Protein AF-A1ZQR6-F1 (afdb_monomer)

Foldseek 3Di:
DDDPVNVVVVLVPDDPVVNVVVVVVVLVPDDPVVNVLCPCCVVPVPDDNPPPPPPQPALVSLLVLLVLLLVCLVVLVLPDDDDSADPVCSLVSLVSLLSSLVRLLDCPDPRDDLVSSLVSLLSSLLSQLVVCVDVSHPDNRSCVSNPHDSLRSLLSSLVSLCVNPRLLSSLQVLLVSLLSSLPDDPVVLVSNLVSSVVSQPDLVSLVSNLVNLVVVLVVLVQDDDDPDDPDDPPPCVPSNVSSLSSQQSSLLSNLVSCVVVVNNVVSVVSLVVGHDDPAPLVSLLVVLVSCLVSQNLVVLLVSVVVCVVVVRDHDPLSVVQNVCCVPVVGGDPDRD

Mean predicted aligned error: 10.98 Å

Sequence (336 aa):
MMKVGELREKLANYKKEELIKIAAEFYKQLPKAKKEALQNLIENPAAKPTSVRKAGLTLAELKDETEVFILNAKEGNYIKPNQMVPKKDRSKWRFLVKQLYKALSKHNRPDKDLGLQVQLLSGLYGVLCQAESLSYFTTQSPFNSVGINKDQFFESILFLIELNEGKAAVVDKGIDLMYAHSFGGYSEYKSLQAAFEEFLTIPDLKYQAIEKATQLLKINGFAPPKKNAKKSYYSYKREGKIKENKNNNLTTLGFAMHLSLFEYDEAIAFFHQHYYADQEDVKLYVLVKLLFDAGLKDQIKQQVKQAVKRGVQPRPRVMDLLKIILNDDELPIYFS

Nearest PDB structures (foldseek):
  8xt2-assembly1_So  TM=2.619E-01  e=3.141E-02  Homo sapiens
  2pl2-assembly1_B  TM=3.383E-01  e=1.717E+00  Thermus thermophilus HB27
  8sah-assembly1_B  TM=3.269E-01  e=3.059E+00  Homo sapiens

Structure (mmCIF, N/CA/C/O backbone):
data_AF-A1ZQR6-F1
#
_entry.id   AF-A1ZQR6-F1
#
loop_
_atom_site.group_PDB
_atom_site.id
_atom_site.type_symbol
_atom_site.label_atom_id
_atom_site.label_alt_id
_atom_site.label_comp_id
_atom_site.label_asym_id
_atom_site.label_entity_id
_atom_site.label_seq_id
_atom_site.pdbx_PDB_ins_code
_atom_site.Cartn_x
_atom_site.Cartn_y
_atom_site.Cartn_z
_atom_site.occupancy
_atom_site.B_iso_or_equiv
_atom_site.auth_seq_id
_atom_site.auth_comp_id
_atom_site.auth_asym_id
_atom_site.auth_atom_id
_atom_site.pdbx_PDB_model_num
ATOM 1 N N . MET A 1 1 ? -2.348 -9.085 -44.743 1.00 51.41 1 MET A N 1
ATOM 2 C CA . MET A 1 1 ? -1.047 -9.771 -44.575 1.00 51.41 1 MET A CA 1
ATOM 3 C C . MET A 1 1 ? -1.343 -11.260 -44.534 1.00 51.41 1 MET A C 1
ATOM 5 O O . MET A 1 1 ? -2.219 -11.638 -43.767 1.00 51.41 1 MET A O 1
ATOM 9 N N . MET A 1 2 ? -0.712 -12.056 -45.398 1.00 76.62 2 MET A N 1
ATOM 10 C CA . MET A 1 2 ? -0.943 -13.505 -45.483 1.00 76.62 2 MET A CA 1
ATOM 11 C C . MET A 1 2 ? -0.591 -14.177 -44.150 1.00 76.62 2 MET A C 1
ATOM 13 O O . MET A 1 2 ? 0.447 -13.858 -43.563 1.00 76.62 2 MET A O 1
ATOM 17 N N . LYS A 1 3 ? -1.445 -15.076 -43.652 1.00 70.62 3 LYS A N 1
ATOM 18 C CA . LYS A 1 3 ? -1.158 -15.837 -42.424 1.00 70.62 3 LYS A CA 1
ATOM 19 C C . LYS A 1 3 ? -0.130 -16.936 -42.708 1.00 70.62 3 LYS A C 1
ATOM 21 O O . LYS A 1 3 ? -0.000 -17.412 -43.829 1.00 70.62 3 LYS A O 1
ATOM 26 N N . VAL A 1 4 ? 0.576 -17.394 -41.672 1.00 66.88 4 VAL A N 1
ATOM 27 C CA . VAL A 1 4 ? 1.585 -18.466 -41.810 1.00 66.88 4 VAL A CA 1
ATOM 28 C C . VAL A 1 4 ? 0.974 -19.767 -42.350 1.00 66.88 4 VAL A C 1
ATOM 30 O O . VAL A 1 4 ? 1.642 -20.473 -43.099 1.00 66.88 4 VAL A O 1
ATOM 33 N N . GLY A 1 5 ? -0.288 -20.066 -42.018 1.00 68.81 5 GLY A N 1
ATOM 34 C CA . GLY A 1 5 ? -1.014 -21.217 -42.575 1.00 68.81 5 GLY A CA 1
ATOM 35 C C . GLY A 1 5 ? -1.190 -21.121 -44.093 1.00 68.81 5 GLY A C 1
ATOM 36 O O . GLY A 1 5 ? -0.754 -22.010 -44.814 1.00 68.81 5 GLY A O 1
ATOM 37 N N . GLU A 1 6 ? -1.695 -19.985 -44.576 1.00 79.88 6 GLU A N 1
ATOM 38 C CA . GLU A 1 6 ? -1.893 -19.706 -46.009 1.00 79.88 6 GLU A CA 1
ATOM 39 C C . GLU A 1 6 ? -0.569 -19.711 -46.792 1.00 79.88 6 GLU A C 1
ATOM 41 O O . GLU A 1 6 ? -0.505 -20.147 -47.941 1.00 79.88 6 GLU A O 1
ATOM 46 N N . LEU A 1 7 ? 0.518 -19.243 -46.167 1.00 80.75 7 LEU A N 1
ATOM 47 C CA . LEU A 1 7 ? 1.851 -19.304 -46.760 1.00 80.75 7 LEU A CA 1
ATOM 48 C C . LEU A 1 7 ? 2.333 -20.753 -46.899 1.00 80.75 7 LEU A C 1
ATOM 50 O O . LEU A 1 7 ? 2.882 -21.108 -47.937 1.00 80.75 7 LEU A O 1
ATOM 54 N N . ARG A 1 8 ? 2.118 -21.597 -45.882 1.00 81.12 8 ARG A N 1
ATOM 55 C CA . ARG A 1 8 ? 2.506 -23.017 -45.925 1.00 81.12 8 ARG A CA 1
ATOM 56 C C . ARG A 1 8 ? 1.763 -23.779 -47.013 1.00 81.12 8 ARG A C 1
ATOM 58 O O . ARG A 1 8 ? 2.398 -24.539 -47.732 1.00 81.12 8 ARG A O 1
ATOM 65 N N . GLU A 1 9 ? 0.465 -23.534 -47.167 1.00 88.19 9 GLU A N 1
ATOM 66 C CA . GLU A 1 9 ? -0.346 -24.142 -48.230 1.00 88.19 9 GLU A CA 1
ATOM 67 C C . GLU A 1 9 ? 0.173 -23.775 -49.622 1.00 88.19 9 GLU A C 1
ATOM 69 O O . GLU A 1 9 ? 0.297 -24.636 -50.488 1.00 88.19 9 GLU A O 1
ATOM 74 N N . LYS A 1 10 ? 0.559 -22.511 -49.833 1.00 85.56 10 LYS A N 1
ATOM 75 C CA . LYS A 1 10 ? 1.162 -22.083 -51.103 1.00 85.56 10 LYS A CA 1
ATOM 76 C C . LYS A 1 10 ? 2.542 -22.690 -51.331 1.00 85.56 10 LYS A C 1
ATOM 78 O O . LYS A 1 10 ? 2.837 -23.099 -52.448 1.00 85.56 10 LYS A O 1
ATOM 83 N N . LEU A 1 11 ? 3.378 -22.751 -50.292 1.00 85.81 11 LEU A N 1
ATOM 84 C CA . LEU A 1 11 ? 4.720 -23.329 -50.385 1.00 85.81 11 LEU A CA 1
ATOM 85 C C . LEU A 1 11 ? 4.695 -24.845 -50.629 1.00 85.81 11 LEU A C 1
ATOM 87 O O . LEU A 1 11 ? 5.578 -25.352 -51.310 1.00 85.81 11 LEU A O 1
ATOM 91 N N . ALA A 1 12 ? 3.672 -25.555 -50.150 1.00 86.69 12 ALA A N 1
ATOM 92 C CA . ALA A 1 12 ? 3.520 -26.994 -50.369 1.00 86.69 12 ALA A CA 1
ATOM 93 C C . ALA A 1 12 ? 3.346 -27.381 -51.851 1.00 86.69 12 ALA A C 1
ATOM 95 O O . ALA A 1 12 ? 3.647 -28.512 -52.220 1.00 86.69 12 ALA A O 1
ATOM 96 N N . ASN A 1 13 ? 2.897 -26.445 -52.693 1.00 89.19 13 ASN A N 1
ATOM 97 C CA . ASN A 1 13 ? 2.638 -26.680 -54.115 1.00 89.19 13 ASN A CA 1
ATOM 98 C C . ASN A 1 13 ? 3.831 -26.349 -55.031 1.00 89.19 13 ASN A C 1
ATOM 100 O O . ASN A 1 13 ? 3.741 -26.571 -56.238 1.00 89.19 13 ASN A O 1
ATOM 104 N N . TYR A 1 14 ? 4.927 -25.803 -54.494 1.00 91.06 14 TYR A N 1
ATOM 105 C CA . TYR A 1 14 ? 6.114 -25.454 -55.281 1.00 91.06 14 TYR A CA 1
ATOM 106 C C . TYR A 1 14 ? 7.141 -26.584 -55.314 1.00 91.06 14 TYR A C 1
ATOM 108 O O . TYR A 1 14 ? 7.284 -27.363 -54.369 1.00 91.06 14 TYR A O 1
ATOM 116 N N . LYS A 1 15 ? 7.919 -26.630 -56.398 1.00 90.31 15 LYS A N 1
ATOM 117 C CA . LYS A 1 15 ? 9.064 -27.537 -56.515 1.00 90.31 15 LYS A CA 1
ATOM 118 C C . LYS A 1 15 ? 10.216 -27.071 -55.628 1.00 90.31 15 LYS A C 1
ATOM 120 O O . LYS A 1 15 ? 10.338 -25.894 -55.284 1.00 90.31 15 LYS A O 1
ATOM 125 N N . LYS A 1 16 ? 11.113 -27.997 -55.289 1.00 86.06 16 LYS A N 1
ATOM 126 C CA . LYS A 1 16 ? 12.271 -27.740 -54.419 1.00 86.06 16 LYS A CA 1
ATOM 127 C C . LYS A 1 16 ? 13.125 -26.568 -54.915 1.00 86.06 16 LYS A C 1
ATOM 129 O O . LYS A 1 16 ? 13.556 -25.742 -54.117 1.00 86.06 16 LYS A O 1
ATOM 134 N N . GLU A 1 17 ? 13.339 -26.465 -56.221 1.00 87.62 17 GLU A N 1
ATOM 135 C CA . GLU A 1 17 ? 14.153 -25.421 -56.850 1.00 87.62 17 GLU A CA 1
ATOM 136 C C . GLU A 1 17 ? 13.506 -24.035 -56.709 1.00 87.62 17 GLU A C 1
ATOM 138 O O . GLU A 1 17 ? 14.181 -23.035 -56.458 1.00 87.62 17 GLU A O 1
ATOM 143 N N . GLU A 1 18 ? 12.179 -23.979 -56.805 1.00 86.62 18 GLU A N 1
ATOM 144 C CA . GLU A 1 18 ? 11.393 -22.759 -56.618 1.00 86.62 18 GLU A CA 1
ATOM 145 C C . GLU A 1 18 ? 11.396 -22.333 -55.147 1.00 86.62 18 GLU A C 1
ATOM 147 O O . GLU A 1 18 ? 11.568 -21.152 -54.845 1.00 86.62 18 GLU A O 1
ATOM 152 N N . LEU A 1 19 ? 11.309 -23.294 -54.222 1.00 86.94 19 LEU A N 1
ATOM 153 C CA . LEU A 1 19 ? 11.423 -23.051 -52.784 1.00 86.94 19 LEU A CA 1
ATOM 154 C C . LEU A 1 19 ? 12.801 -22.507 -52.393 1.00 86.94 19 LEU A C 1
ATOM 156 O O . LEU A 1 19 ? 12.875 -21.565 -51.604 1.00 86.94 19 LEU A O 1
ATOM 160 N N . ILE A 1 20 ? 13.883 -23.037 -52.974 1.00 86.62 20 ILE A N 1
ATOM 161 C CA . ILE A 1 20 ? 15.247 -22.522 -52.768 1.00 86.62 20 ILE A CA 1
ATOM 162 C C . ILE A 1 20 ? 15.346 -21.074 -53.258 1.00 86.62 20 ILE A C 1
ATOM 164 O O . ILE A 1 20 ? 15.875 -20.214 -52.551 1.00 86.62 20 ILE A O 1
ATOM 168 N N . LYS A 1 21 ? 14.793 -20.776 -54.440 1.00 89.75 21 LYS A N 1
ATOM 169 C CA . LYS A 1 21 ? 14.786 -19.420 -55.002 1.00 89.75 21 LYS A CA 1
ATOM 170 C C . LYS A 1 21 ? 14.001 -18.442 -54.123 1.00 89.75 21 LYS A C 1
ATOM 172 O O . LYS A 1 21 ? 14.489 -17.352 -53.832 1.00 89.75 21 LYS A O 1
ATOM 177 N N . ILE A 1 22 ? 12.819 -18.843 -53.659 1.00 86.12 22 ILE A N 1
ATOM 178 C CA . ILE A 1 22 ? 11.981 -18.048 -52.752 1.00 86.12 22 ILE A CA 1
ATOM 179 C C . ILE A 1 22 ? 12.712 -17.796 -51.425 1.00 86.12 22 ILE A C 1
ATOM 181 O O . ILE A 1 22 ? 12.765 -16.659 -50.959 1.00 86.12 22 ILE A O 1
ATOM 185 N N . ALA A 1 23 ? 13.321 -18.828 -50.834 1.00 85.25 23 ALA A N 1
ATOM 186 C CA . ALA A 1 23 ? 14.076 -18.706 -49.589 1.00 85.25 23 ALA A CA 1
ATOM 187 C C . ALA A 1 23 ? 15.278 -17.758 -49.731 1.00 85.25 23 ALA A C 1
ATOM 189 O O . ALA A 1 23 ? 15.510 -16.925 -48.853 1.00 85.25 23 ALA A O 1
ATOM 190 N N . ALA A 1 24 ? 16.003 -17.828 -50.851 1.00 87.25 24 ALA A N 1
ATOM 191 C CA . ALA A 1 24 ? 17.128 -16.943 -51.136 1.00 87.25 24 ALA A CA 1
ATOM 192 C C . ALA A 1 24 ? 16.695 -15.472 -51.275 1.00 87.25 24 ALA A C 1
ATOM 194 O O . ALA A 1 24 ? 17.349 -14.587 -50.721 1.00 87.25 24 ALA A O 1
ATOM 195 N N . GLU A 1 25 ? 15.581 -15.197 -51.959 1.00 88.25 25 GLU A N 1
ATOM 196 C CA . GLU A 1 25 ? 15.042 -13.835 -52.076 1.00 88.25 25 GLU A CA 1
ATOM 197 C C . GLU A 1 25 ? 14.532 -13.292 -50.735 1.00 88.25 25 GLU A C 1
ATOM 199 O O . GLU A 1 25 ? 14.820 -12.144 -50.387 1.00 88.25 25 GLU A O 1
ATOM 204 N N . PHE A 1 26 ? 13.872 -14.123 -49.919 1.00 81.25 26 PHE A N 1
ATOM 205 C CA . PHE A 1 26 ? 13.518 -13.738 -48.551 1.00 81.25 26 PHE A CA 1
ATOM 206 C C . PHE A 1 26 ? 14.756 -13.424 -47.713 1.00 81.25 26 PHE A C 1
ATOM 208 O O . PHE A 1 26 ? 14.780 -12.406 -47.022 1.00 81.25 26 PHE A O 1
ATOM 215 N N . TYR A 1 27 ? 15.798 -14.254 -47.797 1.00 83.38 27 TYR A N 1
ATOM 216 C CA . TYR A 1 27 ? 17.037 -14.038 -47.059 1.00 83.38 27 TYR A CA 1
ATOM 217 C C . TYR A 1 27 ? 17.712 -12.722 -47.459 1.00 83.38 27 TYR A C 1
ATOM 219 O O . TYR A 1 27 ? 18.122 -11.964 -46.582 1.00 83.38 27 TYR A O 1
ATOM 227 N N . LYS A 1 28 ? 17.769 -12.383 -48.757 1.00 86.12 28 LYS A N 1
ATOM 228 C CA . LYS A 1 28 ? 18.343 -11.113 -49.244 1.00 86.12 28 LYS A CA 1
ATOM 229 C C . LYS A 1 28 ? 17.683 -9.888 -48.611 1.00 86.12 28 LYS A C 1
ATOM 231 O O . LYS A 1 28 ? 18.406 -8.975 -48.208 1.00 86.12 28 LYS A O 1
ATOM 236 N N . GLN A 1 29 ? 16.358 -9.910 -48.461 1.00 82.19 29 GLN A N 1
ATOM 237 C CA . GLN A 1 29 ? 15.556 -8.805 -47.922 1.00 82.19 29 GLN A CA 1
ATOM 238 C C . GLN A 1 29 ? 15.682 -8.612 -46.398 1.00 82.19 29 GLN A C 1
ATOM 240 O O . GLN A 1 29 ? 15.198 -7.615 -45.861 1.00 82.19 29 GLN A O 1
ATOM 245 N N . LEU A 1 30 ? 16.332 -9.531 -45.673 1.00 76.06 30 LEU A N 1
ATOM 246 C CA . LEU A 1 30 ? 16.505 -9.408 -44.225 1.00 76.06 30 LEU A CA 1
ATOM 247 C C . LEU A 1 30 ? 17.644 -8.436 -43.840 1.00 76.06 30 LEU A C 1
ATOM 249 O O . LEU A 1 30 ? 18.717 -8.455 -44.455 1.00 76.06 30 LEU A O 1
ATOM 253 N N . PRO A 1 31 ? 17.473 -7.638 -42.765 1.00 73.88 31 PRO A N 1
ATOM 254 C CA . PRO A 1 31 ? 18.562 -6.882 -42.142 1.00 73.88 31 PRO A CA 1
ATOM 255 C C . PRO A 1 31 ? 19.686 -7.796 -41.632 1.00 73.88 31 PRO A C 1
ATOM 257 O O . PRO A 1 31 ? 19.418 -8.924 -41.213 1.00 73.88 31 PRO A O 1
ATOM 260 N N . LYS A 1 32 ? 20.928 -7.289 -41.585 1.00 71.12 32 LYS A N 1
ATOM 261 C CA . LYS A 1 32 ? 22.133 -8.051 -41.187 1.00 71.12 32 LYS A CA 1
ATOM 262 C C . LYS A 1 32 ? 21.961 -8.827 -39.870 1.00 71.12 32 LYS A C 1
ATOM 264 O O . LYS A 1 32 ? 22.162 -10.034 -39.853 1.00 71.12 32 LYS A O 1
ATOM 269 N N . ALA A 1 33 ? 21.446 -8.178 -38.824 1.00 62.78 33 ALA A N 1
ATOM 270 C CA . ALA A 1 33 ? 21.211 -8.808 -37.518 1.00 62.78 33 ALA A CA 1
ATOM 271 C C . ALA A 1 33 ? 20.245 -10.015 -37.558 1.00 62.78 33 ALA A C 1
ATOM 273 O O . ALA A 1 33 ? 20.341 -10.925 -36.742 1.00 62.78 33 ALA A O 1
ATOM 274 N N . LYS A 1 34 ? 19.295 -10.048 -38.507 1.00 68.00 34 LYS A N 1
ATOM 275 C CA . LYS A 1 34 ? 18.368 -11.183 -38.671 1.00 68.00 34 LYS A CA 1
ATOM 276 C C . LYS A 1 34 ? 18.960 -12.313 -39.508 1.00 68.00 34 LYS A C 1
ATOM 278 O O . LYS A 1 34 ? 18.549 -13.451 -39.329 1.00 68.00 34 LYS A O 1
ATOM 283 N N . LYS A 1 35 ? 19.897 -12.002 -40.408 1.00 76.69 35 LYS A N 1
ATOM 284 C CA . LYS A 1 35 ? 20.645 -12.999 -41.186 1.00 76.69 35 LYS A CA 1
ATOM 285 C C . LYS A 1 35 ? 21.526 -13.840 -40.263 1.00 76.69 35 LYS A C 1
ATOM 287 O O . LYS A 1 35 ? 21.420 -15.059 -40.279 1.00 76.69 35 LYS A O 1
ATOM 292 N N . GLU A 1 36 ? 22.266 -13.180 -39.373 1.00 72.12 36 GLU A N 1
ATOM 293 C CA . GLU A 1 36 ? 23.116 -13.827 -38.360 1.00 72.12 36 GLU A CA 1
ATOM 294 C C . GLU A 1 36 ? 22.307 -14.745 -37.425 1.00 72.12 36 GLU A C 1
ATOM 296 O O . GLU A 1 36 ? 22.710 -15.868 -37.142 1.00 72.12 36 GLU A O 1
ATOM 301 N N . ALA A 1 37 ? 21.104 -14.326 -37.020 1.00 59.97 37 ALA A N 1
ATOM 302 C CA . ALA A 1 37 ? 20.222 -15.136 -36.176 1.00 59.97 37 ALA A CA 1
ATOM 303 C C . ALA A 1 37 ? 19.645 -16.391 -36.870 1.00 59.97 37 ALA A C 1
ATOM 305 O O . ALA A 1 37 ? 19.138 -17.283 -36.189 1.00 59.97 37 ALA A O 1
ATOM 306 N N . LEU A 1 38 ? 19.683 -16.459 -38.206 1.00 68.69 38 LEU A N 1
ATOM 307 C CA . LEU A 1 38 ? 19.174 -17.583 -39.001 1.00 68.69 38 LEU A CA 1
ATOM 308 C C . LEU A 1 38 ? 20.278 -18.540 -39.471 1.00 68.69 38 LEU A C 1
ATOM 310 O O . LEU A 1 38 ? 19.952 -19.597 -40.008 1.00 68.69 38 LEU A O 1
ATOM 314 N N . GLN A 1 39 ? 21.551 -18.207 -39.235 1.00 72.81 39 GLN A N 1
ATOM 315 C CA . GLN A 1 39 ? 22.725 -18.998 -39.622 1.00 72.81 39 GLN A CA 1
ATOM 316 C C . GLN A 1 39 ? 22.589 -20.470 -39.182 1.00 72.81 39 GLN A C 1
ATOM 318 O O . GLN A 1 39 ? 22.625 -21.380 -40.008 1.00 72.81 39 GLN A O 1
ATOM 323 N N . ASN A 1 40 ? 22.266 -20.692 -37.902 1.00 65.38 40 ASN A N 1
ATOM 324 C CA . ASN A 1 40 ? 22.078 -22.031 -37.330 1.00 65.38 40 ASN A CA 1
ATOM 325 C C . ASN A 1 40 ? 20.906 -22.813 -37.950 1.00 65.38 40 ASN A C 1
ATOM 327 O O . ASN A 1 40 ? 20.949 -24.038 -37.998 1.00 65.38 40 ASN A O 1
ATOM 331 N N . LEU A 1 41 ? 19.851 -22.130 -38.411 1.00 69.06 41 LEU A N 1
ATOM 332 C CA . LEU A 1 41 ? 18.690 -22.775 -39.039 1.00 69.06 41 LEU A CA 1
ATOM 333 C C . LEU A 1 41 ? 18.996 -23.211 -40.481 1.00 69.06 41 LEU A C 1
ATOM 335 O O . LEU A 1 41 ? 18.447 -24.204 -40.951 1.00 69.06 41 LEU A O 1
ATOM 339 N N . ILE A 1 42 ? 19.866 -22.471 -41.176 1.00 76.56 42 ILE A N 1
ATOM 340 C CA . ILE A 1 42 ? 20.333 -22.806 -42.528 1.00 76.56 42 ILE A CA 1
ATOM 341 C C . ILE A 1 42 ? 21.305 -23.990 -42.469 1.00 76.56 42 ILE A C 1
ATOM 343 O O . ILE A 1 42 ? 21.210 -24.902 -43.286 1.00 76.56 42 ILE A O 1
ATOM 347 N N . GLU A 1 43 ? 22.205 -23.993 -41.485 1.00 77.31 43 GLU A N 1
ATOM 348 C CA . GLU A 1 43 ? 23.208 -25.046 -41.292 1.00 77.31 43 GLU A CA 1
ATOM 349 C C . GLU A 1 43 ? 22.613 -26.330 -40.687 1.00 77.31 43 GLU A C 1
ATOM 351 O O . GLU A 1 43 ? 23.115 -27.421 -40.952 1.00 77.31 43 GLU A O 1
ATOM 356 N N . ASN A 1 44 ? 21.515 -26.234 -39.921 1.00 73.94 44 ASN A N 1
ATOM 357 C CA . ASN A 1 44 ? 20.847 -27.391 -39.323 1.00 73.94 44 ASN A CA 1
ATOM 358 C C . ASN A 1 44 ? 19.302 -27.297 -39.388 1.00 73.94 44 ASN A C 1
ATOM 360 O O . ASN A 1 44 ? 18.650 -26.928 -38.407 1.00 73.94 44 ASN A O 1
ATOM 364 N N . PRO A 1 45 ? 18.683 -27.676 -40.524 1.00 65.00 45 PRO A N 1
ATOM 365 C CA . PRO A 1 45 ? 17.243 -27.505 -40.766 1.00 65.00 45 PRO A CA 1
ATOM 366 C C . PRO A 1 45 ? 16.329 -28.350 -39.862 1.00 65.00 45 PRO A C 1
ATOM 368 O O . PRO A 1 45 ? 15.138 -28.064 -39.751 1.00 65.00 45 PRO A O 1
ATOM 371 N N . ALA A 1 46 ? 16.868 -29.409 -39.246 1.00 60.03 46 ALA A N 1
ATOM 372 C CA . ALA A 1 46 ? 16.143 -30.310 -38.348 1.00 60.03 46 ALA A CA 1
ATOM 373 C C . ALA A 1 46 ? 16.154 -29.836 -36.884 1.00 60.03 46 ALA A C 1
ATOM 375 O O . ALA A 1 46 ? 15.397 -30.355 -36.057 1.00 60.03 46 ALA A O 1
ATOM 376 N N . ALA A 1 47 ? 16.984 -28.845 -36.547 1.00 52.59 47 ALA A N 1
ATOM 377 C CA . ALA A 1 47 ? 16.935 -28.220 -35.239 1.00 52.59 47 ALA A CA 1
ATOM 378 C C . ALA A 1 47 ? 15.585 -27.501 -35.093 1.00 52.59 47 ALA A C 1
ATOM 380 O O . ALA A 1 47 ? 15.253 -26.605 -35.873 1.00 52.59 47 ALA A O 1
ATOM 381 N N . LYS A 1 48 ? 14.789 -27.870 -34.074 1.00 50.09 48 LYS A N 1
ATOM 382 C CA . LYS A 1 48 ? 13.669 -27.018 -33.642 1.00 50.09 48 LYS A CA 1
ATOM 383 C C . LYS A 1 48 ? 14.245 -25.616 -33.468 1.00 50.09 48 LYS A C 1
ATOM 385 O O . LYS A 1 48 ? 15.293 -25.528 -32.826 1.00 50.09 48 LYS A O 1
ATOM 390 N N . PRO A 1 49 ? 13.609 -24.553 -33.996 1.00 41.47 49 PRO A N 1
ATOM 391 C CA . PRO A 1 49 ? 14.092 -23.209 -33.759 1.00 41.47 49 PRO A CA 1
ATOM 392 C C . PRO A 1 49 ? 14.141 -23.045 -32.247 1.00 41.47 49 PRO A C 1
ATOM 394 O O . PRO A 1 49 ? 13.104 -22.943 -31.587 1.00 41.47 49 PRO A O 1
ATOM 397 N N . THR A 1 50 ? 15.346 -23.084 -31.681 1.00 39.06 50 THR A N 1
ATOM 398 C CA . THR A 1 50 ? 15.592 -22.512 -30.376 1.00 39.06 50 THR A CA 1
ATOM 399 C C . THR A 1 50 ? 15.111 -21.100 -30.577 1.00 39.06 50 THR A C 1
ATOM 401 O O . THR A 1 50 ? 15.672 -20.360 -31.386 1.00 39.06 50 THR A O 1
ATOM 404 N N . SER A 1 51 ? 13.977 -20.756 -29.953 1.00 36.25 51 SER A N 1
ATOM 405 C CA . SER A 1 51 ? 13.577 -19.364 -29.886 1.00 36.25 51 SER A CA 1
ATOM 406 C C . SER A 1 51 ? 14.849 -18.663 -29.468 1.00 36.25 51 SER A C 1
ATOM 408 O O . SER A 1 51 ? 15.392 -19.019 -28.415 1.00 36.25 51 SER A O 1
ATOM 410 N N . VAL A 1 52 ? 15.380 -17.785 -30.317 1.00 40.41 52 VAL A N 1
ATOM 411 C CA . VAL A 1 52 ? 16.447 -16.893 -29.903 1.00 40.41 52 VAL A CA 1
ATOM 412 C C . VAL A 1 52 ? 15.882 -16.305 -28.626 1.00 40.41 52 VAL A C 1
ATOM 414 O O . VAL A 1 52 ? 14.879 -15.584 -28.677 1.00 40.41 52 VAL A O 1
ATOM 417 N N . ARG A 1 53 ? 16.394 -16.737 -27.462 1.00 37.19 53 ARG A N 1
ATOM 418 C CA . ARG A 1 53 ? 16.122 -16.044 -26.214 1.00 37.19 53 ARG A CA 1
ATOM 419 C C . ARG A 1 53 ? 16.590 -14.663 -26.598 1.00 37.19 53 ARG A C 1
ATOM 421 O O . ARG A 1 53 ? 17.786 -14.490 -26.813 1.00 37.19 53 ARG A O 1
ATOM 428 N N . LYS A 1 54 ? 15.655 -13.727 -26.820 1.00 43.75 54 LYS A N 1
ATOM 429 C CA . LYS A 1 54 ? 16.005 -12.312 -26.825 1.00 43.75 54 LYS A CA 1
ATOM 430 C C . LYS A 1 54 ? 16.895 -12.207 -25.604 1.00 43.75 54 LYS A C 1
ATOM 432 O O . LYS A 1 54 ? 16.408 -12.556 -24.522 1.00 43.75 54 LYS A O 1
ATOM 437 N N . ALA A 1 55 ? 18.182 -11.916 -25.799 1.00 51.16 55 ALA A N 1
ATOM 438 C CA . ALA A 1 55 ? 19.040 -11.580 -24.684 1.00 51.16 55 ALA A CA 1
ATOM 439 C C . ALA A 1 55 ? 18.196 -10.592 -23.881 1.00 51.16 55 ALA A C 1
ATOM 441 O O . ALA A 1 55 ? 17.673 -9.628 -24.453 1.00 51.16 55 ALA A O 1
ATOM 442 N N . GLY A 1 56 ? 17.813 -10.992 -22.665 1.00 64.62 56 GLY A N 1
ATOM 443 C CA . GLY A 1 56 ? 16.938 -10.150 -21.866 1.00 64.62 56 GLY A CA 1
ATOM 444 C C . GLY A 1 56 ? 17.628 -8.801 -21.779 1.00 64.62 56 GLY A C 1
ATOM 445 O O . GLY A 1 56 ? 18.849 -8.791 -21.642 1.00 64.62 56 GLY A O 1
ATOM 446 N N . LEU A 1 57 ? 16.873 -7.707 -21.922 1.00 79.81 57 LEU A N 1
ATOM 447 C CA . LEU A 1 57 ? 17.432 -6.370 -21.730 1.00 79.81 57 LEU A CA 1
ATOM 448 C C . LEU A 1 57 ? 18.263 -6.388 -20.451 1.00 79.81 57 LEU A C 1
ATOM 450 O O . LEU A 1 57 ? 17.774 -6.851 -19.407 1.00 79.81 57 LEU A O 1
ATOM 454 N N . THR A 1 58 ? 19.504 -5.939 -20.572 1.00 90.12 58 THR A N 1
ATOM 455 C CA . THR A 1 58 ? 20.400 -5.766 -19.439 1.00 90.12 58 THR A CA 1
ATOM 456 C C . THR A 1 58 ? 19.778 -4.780 -18.454 1.00 90.12 58 THR A C 1
ATOM 458 O O . THR A 1 58 ? 18.909 -3.978 -18.803 1.00 90.12 58 THR A O 1
ATOM 461 N N . LEU A 1 59 ? 20.191 -4.828 -17.197 1.00 92.44 59 LEU A N 1
ATOM 462 C CA . LEU A 1 59 ? 19.688 -3.935 -16.169 1.00 92.44 59 LEU A CA 1
ATOM 463 C C . LEU A 1 59 ? 20.026 -2.473 -16.489 1.00 92.44 59 LEU A C 1
ATOM 465 O O . LEU A 1 59 ? 19.213 -1.599 -16.208 1.00 92.44 59 LEU A O 1
ATOM 469 N N . ALA A 1 60 ? 21.159 -2.221 -17.152 1.00 90.94 60 ALA A N 1
ATOM 470 C CA . ALA A 1 60 ? 21.517 -0.903 -17.670 1.00 90.94 60 ALA A CA 1
ATOM 471 C C . ALA A 1 60 ? 20.508 -0.407 -18.724 1.00 90.94 60 ALA A C 1
ATOM 473 O O . ALA A 1 60 ? 19.965 0.684 -18.587 1.00 90.94 60 ALA A O 1
ATOM 474 N N . GLU A 1 61 ? 20.167 -1.235 -19.716 1.00 91.44 61 GLU A N 1
ATOM 475 C CA . GLU A 1 61 ? 19.151 -0.876 -20.718 1.00 91.44 61 GLU A CA 1
ATOM 476 C C . GLU A 1 61 ? 17.765 -0.680 -20.084 1.00 91.44 61 GLU A C 1
ATOM 478 O O . GLU A 1 61 ? 17.029 0.230 -20.458 1.00 91.44 61 GLU A O 1
ATOM 483 N N . LEU A 1 62 ? 17.406 -1.507 -19.094 1.00 94.56 62 LEU A N 1
ATOM 484 C CA . LEU A 1 62 ? 16.150 -1.356 -18.356 1.00 94.56 62 LEU A CA 1
ATOM 485 C C . LEU A 1 62 ? 16.110 -0.072 -17.533 1.00 94.56 62 LEU A C 1
ATOM 487 O O . LEU A 1 62 ? 15.040 0.529 -17.430 1.00 94.56 62 LEU A O 1
ATOM 491 N N . LYS A 1 63 ? 17.237 0.334 -16.939 1.00 95.00 63 LYS A N 1
ATOM 492 C CA . LYS A 1 63 ? 17.369 1.604 -16.226 1.00 95.00 63 LYS A CA 1
ATOM 493 C C . LYS A 1 63 ? 17.075 2.759 -17.172 1.00 95.00 63 LYS A C 1
ATOM 495 O O . LYS A 1 63 ? 16.150 3.522 -16.903 1.00 95.00 63 LYS A O 1
ATOM 500 N N . ASP A 1 64 ? 17.785 2.824 -18.293 1.00 89.75 64 ASP A N 1
ATOM 501 C CA . ASP A 1 64 ? 17.631 3.902 -19.269 1.00 89.75 64 ASP A CA 1
ATOM 502 C C . ASP A 1 64 ? 16.196 3.959 -19.813 1.00 89.75 64 ASP A C 1
ATOM 504 O O . ASP A 1 64 ? 15.560 5.014 -19.817 1.00 89.75 64 ASP A O 1
ATOM 508 N N . GLU A 1 65 ? 15.629 2.811 -20.198 1.00 93.00 65 GLU A N 1
ATOM 509 C CA . GLU A 1 65 ? 14.263 2.735 -20.723 1.00 93.00 65 GLU A CA 1
ATOM 510 C C . GLU A 1 65 ? 13.214 3.140 -19.669 1.00 93.00 65 GLU A C 1
ATOM 512 O O . GLU A 1 65 ? 12.247 3.842 -19.980 1.00 93.00 65 GLU A O 1
ATOM 517 N N . THR A 1 66 ? 13.421 2.758 -18.405 1.00 95.19 66 THR A N 1
ATOM 518 C CA . THR A 1 66 ? 12.535 3.119 -17.290 1.00 95.19 66 THR A CA 1
ATOM 519 C C . THR A 1 66 ? 12.605 4.609 -16.965 1.00 95.19 66 THR A C 1
ATOM 521 O O . THR A 1 66 ? 11.565 5.254 -16.816 1.00 95.19 66 THR A O 1
ATOM 524 N N . GLU A 1 67 ? 13.804 5.180 -16.877 1.00 93.44 67 GLU A N 1
ATOM 525 C CA . GLU A 1 67 ? 14.008 6.598 -16.571 1.00 93.44 67 GLU A CA 1
ATOM 526 C C . GLU A 1 67 ? 13.437 7.491 -17.681 1.00 93.44 67 GLU A C 1
ATOM 528 O O . GLU A 1 67 ? 12.684 8.429 -17.398 1.00 93.44 67 GLU A O 1
ATOM 533 N N . VAL A 1 68 ? 13.687 7.141 -18.949 1.00 90.94 68 VAL A N 1
ATOM 534 C CA . VAL A 1 68 ? 13.107 7.828 -20.113 1.00 90.94 68 VAL A CA 1
ATOM 535 C C . VAL A 1 68 ? 11.583 7.721 -20.113 1.00 90.94 68 VAL A C 1
ATOM 537 O O . VAL A 1 68 ? 10.894 8.703 -20.408 1.00 90.94 68 VAL A O 1
ATOM 540 N N . PHE A 1 69 ? 11.024 6.558 -19.770 1.00 94.69 69 PHE A N 1
ATOM 541 C CA . PHE A 1 69 ? 9.577 6.398 -19.643 1.00 94.69 69 PHE A CA 1
ATOM 542 C C . PHE A 1 69 ? 8.996 7.325 -18.566 1.00 94.69 69 PHE A C 1
ATOM 544 O O . PHE A 1 69 ? 8.039 8.053 -18.845 1.00 94.69 69 PHE A O 1
ATOM 551 N N . ILE A 1 70 ? 9.578 7.318 -17.361 1.00 94.62 70 ILE A N 1
ATOM 552 C CA . ILE A 1 70 ? 9.122 8.116 -16.214 1.00 94.62 70 ILE A CA 1
ATOM 553 C C . ILE A 1 70 ? 9.155 9.610 -16.545 1.00 94.62 70 ILE A C 1
ATOM 555 O O . ILE A 1 70 ? 8.176 10.312 -16.277 1.00 94.62 70 ILE A O 1
ATOM 559 N N . LEU A 1 71 ? 10.246 10.088 -17.151 1.00 91.44 71 LEU A N 1
ATOM 560 C CA . LEU A 1 71 ? 10.391 11.485 -17.557 1.00 91.44 71 LEU A CA 1
ATOM 561 C C . LEU A 1 71 ? 9.296 11.883 -18.556 1.00 91.44 71 LEU A C 1
ATOM 563 O O . LEU A 1 71 ? 8.521 12.804 -18.300 1.00 91.44 71 LEU A O 1
ATOM 567 N N . ASN A 1 72 ? 9.151 11.117 -19.640 1.00 89.06 72 ASN A N 1
ATOM 568 C CA . ASN A 1 72 ? 8.147 11.383 -20.671 1.00 89.06 72 ASN A CA 1
ATOM 569 C C . ASN A 1 72 ? 6.705 11.327 -20.138 1.00 89.06 72 ASN A C 1
ATOM 571 O O . ASN A 1 72 ? 5.839 12.069 -20.608 1.00 89.06 72 ASN A O 1
ATOM 575 N N . ALA A 1 73 ? 6.424 10.446 -19.173 1.00 93.12 73 ALA A N 1
ATOM 576 C CA . ALA A 1 73 ? 5.121 10.369 -18.519 1.00 93.12 73 ALA A CA 1
ATOM 577 C C . ALA A 1 73 ? 4.818 11.642 -17.727 1.00 93.12 73 ALA A C 1
ATOM 579 O O . ALA A 1 73 ? 3.766 12.250 -17.932 1.00 93.12 73 ALA A O 1
ATOM 580 N N . LYS A 1 74 ? 5.762 12.088 -16.892 1.00 91.25 74 LYS A N 1
ATOM 581 C CA . LYS A 1 74 ? 5.607 13.290 -16.062 1.00 91.25 74 LYS A CA 1
ATOM 582 C C . LYS A 1 74 ? 5.517 14.578 -16.884 1.00 91.25 74 LYS A C 1
ATOM 584 O O . LYS A 1 74 ? 4.789 15.487 -16.493 1.00 91.25 74 LYS A O 1
ATOM 589 N N . GLU A 1 75 ? 6.177 14.638 -18.039 1.00 89.12 75 GLU A N 1
ATOM 590 C CA . GLU A 1 75 ? 6.066 15.751 -18.996 1.00 89.12 75 GLU A CA 1
ATOM 591 C C . GLU A 1 75 ? 4.756 15.737 -19.812 1.00 89.12 75 GLU A C 1
ATOM 593 O O . GLU A 1 75 ? 4.422 16.706 -20.497 1.00 89.12 75 GLU A O 1
ATOM 598 N N . GLY A 1 76 ? 3.970 14.656 -19.738 1.00 88.62 76 GLY A N 1
ATOM 599 C CA . GLY A 1 76 ? 2.712 14.517 -20.476 1.00 88.62 76 GLY A CA 1
ATOM 600 C C . GLY A 1 76 ? 2.889 14.171 -21.961 1.00 88.62 76 GLY A C 1
ATOM 601 O O . GLY A 1 76 ? 1.945 14.316 -22.750 1.00 88.62 76 GLY A O 1
ATOM 602 N N . ASN A 1 77 ? 4.065 13.665 -22.353 1.00 89.19 77 ASN A N 1
ATOM 603 C CA . ASN A 1 77 ? 4.399 13.306 -23.737 1.00 89.19 77 ASN A CA 1
ATOM 604 C C . ASN A 1 77 ? 3.586 12.101 -24.261 1.00 89.19 77 ASN A C 1
ATOM 606 O O . ASN A 1 77 ? 3.544 11.839 -25.465 1.00 89.19 77 ASN A O 1
ATOM 610 N N . TYR A 1 78 ? 2.870 11.383 -23.394 1.00 89.44 78 TYR A N 1
ATOM 611 C CA . TYR A 1 78 ? 1.955 10.312 -23.806 1.00 89.44 78 TYR A CA 1
ATOM 612 C C . TYR A 1 78 ? 0.547 10.799 -24.173 1.00 89.44 78 TYR A C 1
ATOM 614 O O . TYR A 1 78 ? -0.211 10.048 -24.786 1.00 89.44 78 TYR A O 1
ATOM 622 N N . ILE A 1 79 ? 0.203 12.057 -23.875 1.00 87.94 79 ILE A N 1
ATOM 623 C CA . ILE A 1 79 ? -1.091 12.658 -24.238 1.00 87.94 79 ILE A CA 1
ATOM 624 C C . ILE A 1 79 ? -0.913 13.700 -25.340 1.00 87.94 79 ILE A C 1
ATOM 626 O O . ILE A 1 79 ? -1.613 13.671 -26.355 1.00 87.94 79 ILE A O 1
ATOM 630 N N . LYS A 1 80 ? 0.024 14.634 -25.153 1.00 83.50 80 LYS A N 1
ATOM 631 C CA . LYS A 1 80 ? 0.149 15.815 -26.014 1.00 83.50 80 LYS A CA 1
ATOM 632 C C . LYS A 1 80 ? 0.987 15.528 -27.265 1.00 83.50 80 LYS A C 1
ATOM 634 O O . LYS A 1 80 ? 1.878 14.680 -27.228 1.00 83.50 80 LYS A O 1
ATOM 639 N N . PRO A 1 81 ? 0.747 16.219 -28.393 1.00 81.81 81 PRO A N 1
ATOM 640 C CA . PRO A 1 81 ? 1.679 16.237 -29.518 1.00 81.81 81 PRO A CA 1
ATOM 641 C C . PRO A 1 81 ? 3.082 16.677 -29.085 1.00 81.81 81 PRO A C 1
ATOM 643 O O . PRO A 1 81 ? 3.244 17.740 -28.504 1.00 81.81 81 PRO A O 1
ATOM 646 N N . ASN A 1 82 ? 4.083 15.845 -29.362 1.00 83.56 82 ASN A N 1
ATOM 647 C CA . ASN A 1 82 ? 5.495 16.096 -29.082 1.00 83.56 82 ASN A CA 1
ATOM 648 C C . ASN A 1 82 ? 6.374 15.244 -30.021 1.00 83.56 82 ASN A C 1
ATOM 650 O O . ASN A 1 82 ? 5.863 14.335 -30.689 1.00 83.56 82 ASN A O 1
ATOM 654 N N . GLN A 1 83 ? 7.674 15.547 -30.057 1.00 75.31 83 GLN A N 1
ATOM 655 C CA . GLN A 1 83 ? 8.674 14.834 -30.863 1.00 75.31 83 GLN A CA 1
ATOM 656 C C . GLN A 1 83 ? 9.330 13.655 -30.122 1.00 75.31 83 GLN A C 1
ATOM 658 O O . GLN A 1 83 ? 9.870 12.768 -30.775 1.00 75.31 83 GLN A O 1
ATOM 663 N N . MET A 1 84 ? 9.241 13.613 -28.788 1.00 77.56 84 MET A N 1
ATOM 6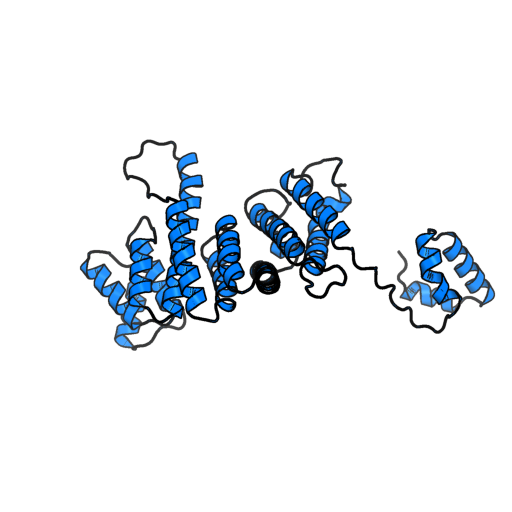64 C CA . MET A 1 84 ? 9.904 12.607 -27.946 1.00 77.56 84 MET A CA 1
ATOM 665 C C . MET A 1 84 ? 9.225 11.234 -28.027 1.00 77.56 84 MET A C 1
ATOM 667 O O . MET A 1 84 ? 9.884 10.206 -28.151 1.00 77.56 84 MET A O 1
ATOM 671 N N . VAL A 1 85 ? 7.889 11.210 -28.006 1.00 81.25 85 VAL A N 1
ATOM 672 C CA . VAL A 1 85 ? 7.060 10.006 -28.097 1.00 81.25 85 VAL A CA 1
ATOM 673 C C . VAL A 1 85 ? 6.223 10.063 -29.380 1.00 81.25 85 VAL A C 1
ATOM 675 O O . VAL A 1 85 ? 5.233 10.815 -29.462 1.00 81.25 85 VAL A O 1
ATOM 678 N N . PRO A 1 86 ? 6.563 9.244 -30.395 1.00 80.19 86 PRO A N 1
ATOM 679 C CA . PRO A 1 86 ? 5.808 9.162 -31.637 1.00 80.19 86 PRO A CA 1
ATOM 680 C C . PRO A 1 86 ? 4.336 8.826 -31.390 1.00 80.19 86 PRO A C 1
ATOM 682 O O . PRO A 1 86 ? 4.006 7.972 -30.567 1.00 80.19 86 PRO A O 1
ATOM 685 N N . LYS A 1 87 ? 3.424 9.432 -32.165 1.00 82.44 87 LYS A N 1
ATOM 686 C CA . LYS A 1 87 ? 1.965 9.242 -32.015 1.00 82.44 87 LYS A CA 1
ATOM 687 C C . LYS A 1 87 ? 1.551 7.763 -31.963 1.00 82.44 87 LYS A C 1
ATOM 689 O O . LYS A 1 87 ? 0.676 7.403 -31.183 1.00 82.44 87 LYS A O 1
ATOM 694 N N . LYS A 1 88 ? 2.201 6.911 -32.766 1.00 85.44 88 LYS A N 1
ATOM 695 C CA . LYS A 1 88 ? 1.947 5.460 -32.841 1.00 85.44 88 LYS A CA 1
ATOM 696 C C . LYS A 1 88 ? 2.325 4.689 -31.567 1.00 85.44 88 LYS A C 1
ATOM 698 O O . LYS A 1 88 ? 1.827 3.584 -31.374 1.00 85.44 88 LYS A O 1
ATOM 703 N N . ASP A 1 89 ? 3.208 5.242 -30.739 1.00 82.00 89 ASP A N 1
ATOM 704 C CA . ASP A 1 89 ? 3.745 4.589 -29.541 1.00 82.00 89 ASP A CA 1
ATOM 705 C C . ASP A 1 89 ? 3.139 5.166 -28.256 1.00 82.00 89 ASP A C 1
ATOM 707 O O . ASP A 1 89 ? 3.117 4.487 -27.231 1.00 82.00 89 ASP A O 1
ATOM 711 N N . ARG A 1 90 ? 2.502 6.345 -28.334 1.00 85.69 90 ARG A N 1
ATOM 712 C CA . ARG A 1 90 ? 1.759 6.940 -27.214 1.00 85.69 90 ARG A CA 1
ATOM 713 C C . ARG A 1 90 ? 0.705 6.013 -26.629 1.00 85.69 90 ARG A C 1
ATOM 715 O O . ARG A 1 90 ? 0.575 5.985 -25.422 1.00 85.69 90 ARG A O 1
ATOM 722 N N . SER A 1 91 ? -0.008 5.218 -27.430 1.00 85.88 91 SER A N 1
ATOM 723 C CA . SER A 1 91 ? -1.001 4.247 -26.927 1.00 85.88 91 SER A CA 1
ATOM 724 C C . SER A 1 91 ? -0.400 2.904 -26.484 1.00 85.88 91 SER A C 1
ATOM 726 O O . SER A 1 91 ? -1.110 2.052 -25.941 1.00 85.88 91 SER A O 1
ATOM 728 N N . LYS A 1 92 ? 0.903 2.694 -26.713 1.00 90.69 92 LYS A N 1
ATOM 729 C CA . LYS A 1 92 ? 1.613 1.446 -26.397 1.00 90.69 92 LYS A CA 1
ATOM 730 C C . LYS A 1 92 ? 2.359 1.487 -25.068 1.00 90.69 92 LYS A C 1
ATOM 732 O O . LYS A 1 92 ? 2.900 0.457 -24.670 1.00 90.69 92 LYS A O 1
ATOM 737 N N . TRP A 1 93 ? 2.333 2.620 -24.366 1.00 93.88 93 TRP A N 1
ATOM 738 C CA . TRP A 1 93 ? 2.956 2.814 -23.053 1.00 93.88 93 TRP A CA 1
ATOM 739 C C . TRP A 1 93 ? 2.664 1.655 -22.083 1.00 93.88 93 TRP A C 1
ATOM 741 O O . TRP A 1 93 ? 3.558 1.156 -21.411 1.00 93.88 93 TRP A O 1
ATOM 751 N N . ARG A 1 94 ? 1.429 1.139 -22.089 1.00 94.88 94 ARG A N 1
ATOM 752 C CA . ARG A 1 94 ? 0.991 0.024 -21.239 1.00 94.88 94 ARG A CA 1
ATOM 753 C C . ARG A 1 94 ? 1.753 -1.280 -21.483 1.00 94.88 94 ARG A C 1
ATOM 755 O O . ARG A 1 94 ? 2.011 -2.028 -20.546 1.00 94.88 94 ARG A O 1
ATOM 762 N N . PHE A 1 95 ? 2.131 -1.555 -22.732 1.00 94.81 95 PHE A N 1
ATOM 763 C CA . PHE A 1 95 ? 2.918 -2.740 -23.080 1.00 94.81 95 PHE A CA 1
ATOM 764 C C . PHE A 1 95 ? 4.372 -2.579 -22.647 1.00 94.81 95 PHE A C 1
ATOM 766 O O . PHE A 1 95 ? 4.953 -3.537 -22.142 1.00 94.81 95 PHE A O 1
ATOM 773 N N . LEU A 1 96 ? 4.915 -1.366 -22.792 1.00 93.94 96 LEU A N 1
ATOM 774 C CA . LEU A 1 96 ? 6.243 -1.016 -22.304 1.00 93.94 96 LEU A CA 1
ATOM 775 C C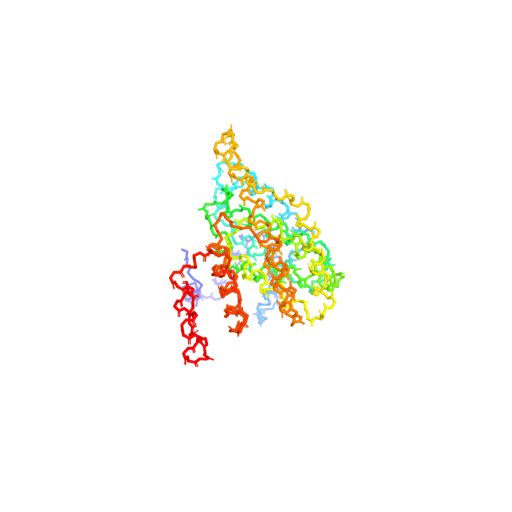 . LEU A 1 96 ? 6.326 -1.200 -20.783 1.00 93.94 96 LEU A C 1
ATOM 777 O O . LEU A 1 96 ? 7.136 -1.988 -20.310 1.00 93.94 96 LEU A O 1
ATOM 781 N N . VAL A 1 97 ? 5.418 -0.587 -20.020 1.00 96.88 97 VAL A N 1
ATOM 782 C CA . VAL A 1 97 ? 5.377 -0.732 -18.555 1.00 96.88 97 VAL A CA 1
ATOM 783 C C . VAL A 1 97 ? 5.226 -2.193 -18.137 1.00 96.88 97 VAL A C 1
ATOM 785 O O . VAL A 1 97 ? 5.929 -2.649 -17.240 1.00 96.88 97 VAL A O 1
ATOM 788 N N . LYS A 1 98 ? 4.364 -2.967 -18.813 1.00 97.25 98 LYS A N 1
ATOM 789 C CA . LYS A 1 98 ? 4.205 -4.402 -18.530 1.00 97.25 98 LYS A CA 1
ATOM 790 C C . LYS A 1 98 ? 5.502 -5.181 -18.745 1.00 97.25 98 LYS A C 1
ATOM 792 O O . LYS A 1 98 ? 5.797 -6.100 -17.983 1.00 97.25 98 LYS A O 1
ATOM 797 N N . GLN A 1 99 ? 6.251 -4.854 -19.797 1.00 96.00 99 GLN A N 1
ATOM 798 C CA . GLN A 1 99 ? 7.544 -5.466 -20.085 1.00 96.00 99 GLN A CA 1
ATOM 799 C C . GLN A 1 99 ? 8.589 -5.074 -19.036 1.00 96.00 99 GLN A C 1
ATOM 801 O O . GLN A 1 99 ? 9.262 -5.965 -18.520 1.00 96.00 99 GLN A O 1
ATOM 806 N N . LEU A 1 100 ? 8.683 -3.784 -18.699 1.00 97.00 100 LEU A N 1
ATOM 807 C CA . LEU A 1 100 ? 9.608 -3.270 -17.689 1.00 97.00 100 LEU A CA 1
ATOM 808 C C . LEU A 1 100 ? 9.336 -3.898 -16.322 1.00 97.00 100 LEU A C 1
ATOM 810 O O . LEU A 1 100 ? 10.250 -4.470 -15.739 1.00 97.00 100 LEU A O 1
ATOM 814 N N . TYR A 1 101 ? 8.077 -3.913 -15.869 1.00 97.81 101 TYR A N 1
ATOM 815 C CA . TYR A 1 101 ? 7.670 -4.588 -14.632 1.00 97.81 101 TYR A CA 1
ATOM 816 C C . TYR A 1 101 ? 8.120 -6.053 -14.619 1.00 97.81 101 TYR A C 1
ATOM 818 O O . TYR A 1 101 ? 8.837 -6.467 -13.716 1.00 97.81 101 TYR A O 1
ATOM 826 N N . LYS A 1 102 ? 7.775 -6.829 -15.659 1.00 96.50 102 LYS A N 1
ATOM 827 C CA . LYS A 1 102 ? 8.132 -8.257 -15.749 1.00 96.50 102 LYS A CA 1
ATOM 828 C C . LYS A 1 102 ? 9.634 -8.509 -15.785 1.00 96.50 102 LYS A C 1
ATOM 830 O O . LYS A 1 102 ? 10.068 -9.617 -15.479 1.00 96.50 102 LYS A O 1
ATOM 835 N N . ALA A 1 103 ? 10.412 -7.557 -16.285 1.00 94.75 103 ALA A N 1
ATOM 836 C CA . ALA A 1 103 ? 11.854 -7.668 -16.295 1.00 94.75 103 ALA A CA 1
ATOM 837 C C . ALA A 1 103 ? 12.398 -7.324 -14.902 1.00 94.75 103 ALA A C 1
ATOM 839 O O . ALA A 1 103 ? 13.061 -8.158 -14.288 1.00 94.75 103 ALA A O 1
ATOM 840 N N . LEU A 1 104 ? 12.094 -6.135 -14.389 1.00 96.75 104 LEU A N 1
ATOM 841 C CA . LEU A 1 104 ? 12.613 -5.609 -13.124 1.00 96.75 104 LEU A CA 1
ATOM 842 C C . LEU A 1 104 ? 12.199 -6.440 -11.900 1.00 96.75 104 LEU A C 1
ATOM 844 O O . LEU A 1 104 ? 12.982 -6.540 -10.960 1.00 96.75 104 LEU A O 1
ATOM 848 N N . SER A 1 105 ? 11.031 -7.094 -11.923 1.00 96.25 105 SER A N 1
ATOM 849 C CA . SER A 1 105 ? 10.570 -7.959 -10.826 1.00 96.25 105 SER A CA 1
ATOM 850 C C . SER A 1 105 ? 11.289 -9.311 -10.738 1.00 96.25 105 SER A C 1
ATOM 852 O O . SER A 1 105 ? 11.135 -10.038 -9.757 1.00 96.25 105 SER A O 1
ATOM 854 N N . LYS A 1 106 ? 12.096 -9.684 -11.740 1.00 94.69 106 LYS A N 1
ATOM 855 C CA . LYS A 1 106 ? 12.890 -10.919 -11.679 1.00 94.69 106 LYS A CA 1
ATOM 856 C C . LYS A 1 106 ? 14.042 -10.732 -10.702 1.00 94.69 106 LYS A C 1
ATOM 858 O O . LYS A 1 106 ? 14.913 -9.905 -10.935 1.00 94.69 106 LYS A O 1
ATOM 863 N N . HIS A 1 107 ? 14.087 -11.537 -9.648 1.00 91.88 107 HIS A N 1
ATOM 864 C CA . HIS A 1 107 ? 15.170 -11.514 -8.657 1.00 91.88 107 HIS A CA 1
ATOM 865 C C . HIS A 1 107 ? 16.396 -12.350 -9.078 1.00 91.88 107 HIS A C 1
ATOM 867 O O . HIS A 1 107 ? 17.498 -12.143 -8.583 1.00 91.88 107 HIS A O 1
ATOM 873 N N . ASN A 1 108 ? 16.229 -13.295 -10.009 1.00 90.88 108 ASN A N 1
ATOM 874 C CA . ASN A 1 108 ? 17.256 -14.260 -10.424 1.00 90.88 108 ASN A CA 1
ATOM 875 C C . ASN A 1 108 ? 17.955 -13.891 -11.747 1.00 90.88 108 ASN A C 1
ATOM 877 O O . ASN A 1 108 ? 18.277 -14.757 -12.563 1.00 90.88 108 ASN A O 1
ATOM 881 N N . ARG A 1 109 ? 18.151 -12.595 -11.991 1.00 90.19 109 ARG A N 1
ATOM 882 C CA . ARG A 1 109 ? 18.793 -12.097 -13.214 1.00 90.19 109 ARG A CA 1
ATOM 883 C C . ARG A 1 109 ? 20.308 -12.328 -13.168 1.00 90.19 109 ARG A C 1
ATOM 885 O O . ARG A 1 109 ? 20.877 -12.249 -12.080 1.00 90.19 109 ARG A O 1
ATOM 892 N N . PRO A 1 110 ? 20.978 -12.552 -14.314 1.00 87.31 110 PRO A N 1
ATOM 893 C CA . PRO A 1 110 ? 22.438 -12.673 -14.350 1.00 87.31 110 PRO A CA 1
ATOM 894 C C . PRO A 1 110 ? 23.158 -11.398 -13.891 1.00 87.31 110 PRO A C 1
ATOM 896 O O . PRO A 1 110 ? 24.193 -11.468 -13.244 1.00 87.31 110 PRO A O 1
ATOM 899 N N . ASP A 1 111 ? 22.579 -10.243 -14.210 1.00 90.88 111 ASP A N 1
ATOM 900 C CA . ASP A 1 111 ? 23.079 -8.894 -13.949 1.00 90.88 111 ASP A CA 1
ATOM 901 C C . ASP A 1 111 ? 22.348 -8.223 -12.777 1.00 90.88 111 ASP A C 1
ATOM 903 O O . ASP A 1 111 ? 22.062 -7.027 -12.812 1.00 90.88 111 ASP A O 1
ATOM 907 N N . LYS A 1 112 ? 21.968 -9.016 -11.766 1.00 91.50 112 LYS A N 1
ATOM 908 C CA . LYS A 1 112 ? 21.153 -8.546 -10.642 1.00 91.50 112 LYS A CA 1
ATOM 909 C C . LYS A 1 112 ? 21.826 -7.390 -9.890 1.00 91.50 112 LYS A C 1
ATOM 911 O O . LYS A 1 112 ? 22.972 -7.489 -9.460 1.00 91.50 112 LYS A O 1
ATOM 916 N N . ASP A 1 113 ? 21.039 -6.356 -9.642 1.00 96.38 113 ASP A N 1
ATOM 917 C CA . ASP A 1 113 ? 21.269 -5.337 -8.622 1.00 96.38 113 ASP A CA 1
ATOM 918 C C . ASP A 1 113 ? 19.894 -5.057 -8.017 1.00 96.38 113 ASP A C 1
ATOM 920 O O . ASP A 1 113 ? 19.035 -4.419 -8.632 1.00 96.38 113 ASP A O 1
ATOM 924 N N . LEU A 1 114 ? 19.643 -5.646 -6.845 1.00 96.75 114 LEU A N 1
ATOM 925 C CA . LEU A 1 114 ? 18.329 -5.593 -6.212 1.00 96.75 114 LEU A CA 1
ATOM 926 C C . LEU A 1 114 ? 17.980 -4.165 -5.777 1.00 96.75 114 LEU A C 1
ATOM 928 O O . LEU A 1 114 ? 16.825 -3.768 -5.913 1.00 96.75 114 LEU A O 1
ATOM 932 N N . GLY A 1 115 ? 18.964 -3.373 -5.342 1.00 97.06 115 GLY A N 1
ATOM 933 C CA . GLY A 1 115 ? 18.763 -1.973 -4.973 1.00 97.06 115 GLY A CA 1
ATOM 934 C C . GLY A 1 115 ? 18.298 -1.137 -6.165 1.00 97.06 115 GLY A C 1
ATOM 935 O O . GLY A 1 115 ? 17.273 -0.453 -6.087 1.00 97.06 115 GLY A O 1
ATOM 936 N N . LEU A 1 116 ? 18.985 -1.262 -7.304 1.00 97.56 116 LEU A N 1
ATOM 937 C CA . LEU A 1 116 ? 18.584 -0.583 -8.538 1.00 97.56 116 LEU A CA 1
ATOM 938 C C . LEU A 1 116 ? 17.226 -1.086 -9.052 1.00 97.56 116 LEU A C 1
ATOM 940 O O . LEU A 1 116 ? 16.386 -0.287 -9.471 1.00 97.56 116 LEU A O 1
ATOM 944 N N . GLN A 1 117 ? 16.960 -2.393 -8.983 1.00 98.06 117 GLN A N 1
ATOM 945 C CA . GLN A 1 117 ? 15.654 -2.949 -9.350 1.00 98.06 117 GLN A CA 1
ATOM 946 C C . GLN A 1 117 ? 14.520 -2.363 -8.498 1.00 98.06 117 GLN A C 1
ATOM 948 O O . GLN A 1 117 ? 13.505 -1.944 -9.057 1.00 98.06 117 GLN A O 1
ATOM 953 N N . VAL A 1 118 ? 14.696 -2.287 -7.174 1.00 98.19 118 VAL A N 1
ATOM 954 C CA . VAL A 1 118 ? 13.731 -1.673 -6.247 1.00 98.19 118 VAL A CA 1
ATOM 955 C C . VAL A 1 118 ? 13.504 -0.207 -6.603 1.00 98.19 118 VAL A C 1
ATOM 957 O O . VAL A 1 118 ? 12.351 0.221 -6.690 1.00 98.19 118 VAL A O 1
ATOM 960 N N . GLN A 1 119 ? 14.569 0.556 -6.856 1.00 97.81 119 GLN A N 1
ATOM 961 C CA . GLN A 1 119 ? 14.475 1.968 -7.232 1.00 97.81 119 GLN A CA 1
ATOM 962 C C . GLN A 1 119 ? 13.644 2.162 -8.509 1.00 97.81 119 GLN A C 1
ATOM 964 O O . GLN A 1 119 ? 12.704 2.962 -8.530 1.00 97.81 119 GLN A O 1
ATOM 969 N N . LEU A 1 120 ? 13.961 1.419 -9.572 1.00 98.12 120 LEU A N 1
ATOM 970 C CA . LEU A 1 120 ? 13.286 1.533 -10.866 1.00 98.12 120 LEU A CA 1
ATOM 971 C C . LEU A 1 120 ? 11.824 1.083 -10.792 1.00 98.12 120 LEU A C 1
ATOM 973 O O . LEU A 1 120 ? 10.935 1.756 -11.320 1.00 98.12 120 LEU A O 1
ATOM 977 N N . LEU A 1 121 ? 11.561 -0.028 -10.100 1.00 97.62 121 LEU A N 1
ATOM 978 C CA . LEU A 1 121 ? 10.215 -0.570 -9.940 1.00 97.62 121 LEU A CA 1
ATOM 979 C C . LEU A 1 121 ? 9.337 0.371 -9.100 1.00 97.62 121 LEU A C 1
ATOM 981 O O . LEU A 1 121 ? 8.198 0.642 -9.480 1.00 97.62 121 LEU A O 1
ATOM 985 N N . SER A 1 122 ? 9.891 0.953 -8.032 1.00 97.31 122 SER A N 1
ATOM 986 C CA . SER A 1 122 ? 9.217 1.975 -7.217 1.00 97.31 122 SER A CA 1
ATOM 987 C C . SER A 1 122 ? 8.928 3.248 -8.015 1.00 97.31 122 SER A C 1
ATOM 989 O O . SER A 1 122 ? 7.847 3.822 -7.899 1.00 97.31 122 SER A O 1
ATOM 991 N N . GLY A 1 123 ? 9.854 3.667 -8.885 1.00 96.94 123 GLY A N 1
ATOM 992 C CA . GLY A 1 123 ? 9.653 4.797 -9.792 1.00 96.94 123 GLY A CA 1
ATOM 993 C C . GLY A 1 123 ? 8.500 4.574 -10.776 1.00 96.94 123 GLY A C 1
ATOM 994 O O . GLY A 1 123 ? 7.659 5.460 -10.955 1.00 96.94 123 GLY A O 1
ATOM 995 N N . LEU A 1 124 ? 8.420 3.378 -11.374 1.00 97.12 124 LEU A N 1
ATOM 996 C CA . LEU A 1 124 ? 7.303 2.988 -12.242 1.00 97.12 124 LEU A CA 1
ATOM 997 C C . LEU A 1 124 ? 5.981 2.964 -11.478 1.00 97.12 124 LEU A C 1
ATOM 999 O O . LEU A 1 124 ? 5.011 3.575 -11.928 1.00 97.12 124 LEU A O 1
ATOM 1003 N N . TYR A 1 125 ? 5.955 2.306 -10.318 1.00 96.44 125 TYR A N 1
ATOM 1004 C CA . TYR A 1 125 ? 4.781 2.255 -9.449 1.00 96.44 125 TYR A CA 1
ATOM 1005 C C . TYR A 1 125 ? 4.285 3.660 -9.105 1.00 96.44 125 TYR A C 1
ATOM 1007 O O . TYR A 1 125 ? 3.106 3.964 -9.279 1.00 96.44 125 TYR A O 1
ATOM 1015 N N . GLY A 1 126 ? 5.196 4.553 -8.714 1.00 93.94 126 GLY A N 1
ATOM 1016 C CA . GLY A 1 126 ? 4.861 5.922 -8.351 1.00 93.94 126 GLY A CA 1
ATOM 1017 C C . GLY A 1 126 ? 4.261 6.735 -9.497 1.00 93.94 126 GLY A C 1
ATOM 1018 O O . GLY A 1 126 ? 3.300 7.470 -9.275 1.00 93.94 126 GLY A O 1
ATOM 1019 N N . VAL A 1 127 ? 4.760 6.580 -10.730 1.00 94.50 127 VAL A N 1
ATOM 1020 C CA . VAL A 1 127 ? 4.161 7.228 -11.912 1.00 94.50 127 VAL A CA 1
ATOM 1021 C C . VAL A 1 127 ? 2.753 6.705 -12.187 1.00 94.50 127 VAL A C 1
ATOM 1023 O O . VAL A 1 127 ? 1.871 7.501 -12.510 1.00 94.50 127 VAL A O 1
ATOM 1026 N N . LEU A 1 128 ? 2.515 5.397 -12.046 1.00 94.25 128 LEU A N 1
ATOM 1027 C CA . LEU A 1 128 ? 1.176 4.832 -12.231 1.00 94.25 128 LEU A CA 1
ATOM 1028 C C . LEU A 1 128 ? 0.213 5.310 -11.138 1.00 94.25 128 LEU A C 1
ATOM 1030 O O . LEU A 1 128 ? -0.876 5.760 -11.470 1.00 94.25 128 LEU A O 1
ATOM 1034 N N . CYS A 1 129 ? 0.629 5.318 -9.870 1.00 91.31 129 CYS A N 1
ATOM 1035 C CA . CYS A 1 129 ? -0.162 5.881 -8.771 1.00 91.31 129 CYS A CA 1
ATOM 1036 C C . CYS A 1 129 ? -0.502 7.360 -9.006 1.00 91.31 129 CYS A C 1
ATOM 1038 O O . CYS A 1 129 ? -1.626 7.797 -8.790 1.00 91.31 129 CYS A O 1
ATOM 1040 N N . GLN A 1 130 ? 0.457 8.156 -9.484 1.00 89.00 130 GLN A N 1
ATOM 1041 C CA . GLN A 1 130 ? 0.210 9.560 -9.818 1.00 89.00 130 GLN A CA 1
ATOM 1042 C C . GLN A 1 130 ? -0.780 9.707 -10.980 1.00 89.00 130 GLN A C 1
ATOM 1044 O O . GLN A 1 130 ? -1.635 10.592 -10.945 1.00 89.00 130 GLN A O 1
ATOM 1049 N N . ALA A 1 131 ? -0.701 8.832 -11.983 1.00 90.31 131 ALA A N 1
ATOM 1050 C CA . ALA A 1 131 ? -1.571 8.857 -13.154 1.00 90.31 131 ALA A CA 1
ATOM 1051 C C . ALA A 1 131 ? -3.044 8.494 -12.864 1.00 90.31 131 ALA A C 1
ATOM 1053 O O . ALA A 1 131 ? -3.892 8.708 -13.723 1.00 90.31 131 ALA A O 1
ATOM 1054 N N . GLU A 1 132 ? -3.371 7.985 -11.671 1.00 87.31 132 GLU A N 1
ATOM 1055 C CA . GLU A 1 132 ? -4.763 7.816 -11.210 1.00 87.31 132 GLU A CA 1
ATOM 1056 C C . GLU A 1 132 ? -5.433 9.158 -10.874 1.00 87.31 132 GLU A C 1
ATOM 1058 O O . GLU A 1 132 ? -6.654 9.268 -10.876 1.00 87.31 132 GLU A O 1
ATOM 1063 N N . SER A 1 133 ? -4.641 10.192 -10.571 1.00 80.56 133 SER A N 1
ATOM 1064 C CA . SER A 1 133 ? -5.126 11.536 -10.214 1.00 80.56 133 SER A CA 1
ATOM 1065 C C . SER A 1 133 ? -4.621 12.642 -11.145 1.00 80.56 133 SER A C 1
ATOM 1067 O O . SER A 1 133 ? -5.098 13.778 -11.075 1.00 80.56 133 SER A O 1
ATOM 1069 N N . LEU A 1 134 ? -3.632 12.344 -11.990 1.00 85.12 134 LEU A N 1
ATOM 1070 C CA . LEU A 1 134 ? -3.007 13.267 -12.932 1.00 85.12 134 LEU A CA 1
ATOM 1071 C C . LEU A 1 134 ? -3.127 12.733 -14.358 1.00 85.12 134 LEU A C 1
ATOM 1073 O O . LEU A 1 134 ? -2.989 11.543 -14.619 1.00 85.12 134 LEU A O 1
ATOM 1077 N N . SER A 1 135 ? -3.318 13.634 -15.318 1.00 85.12 135 SER A N 1
ATOM 1078 C CA . SER A 1 135 ? -3.413 13.273 -16.734 1.00 85.12 135 SER A CA 1
ATOM 1079 C C . SER A 1 135 ? -2.028 13.026 -17.344 1.00 85.12 135 SER A C 1
ATOM 1081 O O . SER A 1 135 ? -1.531 13.843 -18.116 1.00 85.12 135 SER A O 1
ATOM 1083 N N . TYR A 1 136 ? -1.399 11.900 -16.998 1.00 89.94 136 TYR A N 1
ATOM 1084 C CA . TYR A 1 136 ? -0.186 11.400 -17.671 1.00 89.94 136 TYR A CA 1
ATOM 1085 C C . TYR A 1 136 ? -0.513 10.485 -18.852 1.00 89.94 136 TYR A C 1
ATOM 1087 O O . TYR A 1 136 ? 0.209 10.465 -19.848 1.00 89.94 136 TYR A O 1
ATOM 1095 N N . PHE A 1 137 ? -1.643 9.780 -18.776 1.00 91.88 137 PHE A N 1
ATOM 1096 C CA . PHE A 1 137 ? -2.166 8.918 -19.832 1.00 91.88 137 PHE A CA 1
ATOM 1097 C C . PHE A 1 137 ? -3.638 9.242 -20.107 1.00 91.88 137 PHE A C 1
ATOM 1099 O O . PHE A 1 137 ? -4.295 9.954 -19.352 1.00 91.88 137 PHE A O 1
ATOM 1106 N N . THR A 1 138 ? -4.194 8.683 -21.180 1.00 87.12 138 THR A N 1
ATOM 1107 C CA . THR A 1 138 ? -5.612 8.855 -21.550 1.00 87.12 138 THR A CA 1
ATOM 1108 C C . THR A 1 138 ? -6.584 8.047 -20.677 1.00 87.12 138 THR A C 1
ATOM 1110 O O . THR A 1 138 ? -7.741 7.883 -21.045 1.00 87.12 138 THR A O 1
ATOM 1113 N N . THR A 1 139 ? -6.119 7.476 -19.566 1.00 88.31 139 THR A N 1
ATOM 1114 C CA . THR A 1 139 ? -6.875 6.579 -18.684 1.00 88.31 139 THR A CA 1
ATOM 1115 C C . THR A 1 139 ? -6.759 7.058 -17.244 1.00 88.31 139 THR A C 1
ATOM 1117 O O . THR A 1 139 ? -5.711 7.565 -16.859 1.00 88.31 139 THR A O 1
ATOM 1120 N N . GLN A 1 140 ? -7.819 6.855 -16.463 1.00 84.56 140 GLN A N 1
ATOM 1121 C CA . GLN A 1 140 ? -7.829 7.062 -15.009 1.00 84.56 140 GLN A CA 1
ATOM 1122 C C . GLN A 1 140 ? -7.525 5.763 -14.241 1.00 84.56 140 GLN A C 1
ATOM 1124 O O . GLN A 1 140 ? -7.514 5.744 -13.018 1.00 84.56 140 GLN A O 1
ATOM 1129 N N . SER A 1 141 ? -7.286 4.655 -14.953 1.00 89.81 141 SER A N 1
ATOM 1130 C CA . SER A 1 141 ? -6.956 3.350 -14.367 1.00 89.81 141 SER A CA 1
ATOM 1131 C C . SER A 1 141 ? -5.688 2.783 -15.023 1.00 89.81 141 SER A C 1
ATOM 1133 O O . SER A 1 141 ? -5.761 1.868 -15.858 1.00 89.81 141 SER A O 1
ATOM 1135 N N . PRO A 1 142 ? -4.509 3.356 -14.714 1.00 92.88 142 PRO A N 1
ATOM 1136 C CA . PRO A 1 142 ? -3.241 2.983 -15.332 1.00 92.88 142 PRO A CA 1
ATOM 1137 C C . PRO A 1 142 ? -2.861 1.523 -15.061 1.00 92.88 142 PRO A C 1
ATOM 1139 O O . PRO A 1 142 ? -2.554 0.809 -16.015 1.00 92.88 142 PRO A O 1
ATOM 1142 N N . PHE A 1 143 ? -2.974 1.039 -13.820 1.00 93.88 143 PHE A N 1
ATOM 1143 C CA . PHE A 1 143 ? -2.703 -0.363 -13.466 1.00 93.88 143 PHE A CA 1
ATOM 1144 C C . PHE A 1 143 ? -3.566 -1.345 -14.280 1.00 93.88 143 PHE A C 1
ATOM 1146 O O . PHE A 1 143 ? -3.032 -2.221 -14.968 1.00 93.88 143 PHE A O 1
ATOM 1153 N N . ASN A 1 144 ? -4.882 -1.107 -14.350 1.00 92.00 144 ASN A N 1
ATOM 1154 C CA . ASN A 1 144 ? -5.806 -1.903 -15.174 1.00 92.00 144 ASN A CA 1
ATOM 1155 C C . ASN A 1 144 ? -5.426 -1.885 -16.661 1.00 92.00 144 ASN A C 1
ATOM 1157 O O . ASN A 1 144 ? -5.518 -2.899 -17.349 1.00 92.00 144 ASN A O 1
ATOM 1161 N N . SER A 1 145 ? -4.954 -0.743 -17.167 1.00 94.44 145 SER A N 1
ATOM 1162 C CA . SER A 1 145 ? -4.553 -0.600 -18.572 1.00 94.44 145 SER A CA 1
ATOM 1163 C C . SER A 1 145 ? -3.281 -1.391 -18.899 1.00 94.44 145 SER A C 1
ATOM 1165 O O . SER A 1 145 ? -3.160 -1.933 -20.001 1.00 94.44 145 SER A O 1
ATOM 1167 N N . VAL A 1 146 ? -2.347 -1.487 -17.949 1.00 95.81 146 VAL A N 1
ATOM 1168 C CA . VAL A 1 146 ? -1.165 -2.368 -18.019 1.00 95.81 146 VAL A CA 1
ATOM 1169 C C . VAL A 1 146 ? -1.569 -3.846 -17.848 1.00 95.81 146 VAL A C 1
ATOM 1171 O O . VAL A 1 146 ? -0.947 -4.757 -18.415 1.00 95.81 146 VAL A O 1
ATOM 1174 N N . GLY A 1 147 ? -2.659 -4.095 -17.120 1.00 95.31 147 GLY A N 1
ATOM 1175 C CA . GLY A 1 147 ? -3.160 -5.424 -16.782 1.00 95.31 147 GLY A CA 1
ATOM 1176 C C . GLY A 1 147 ? -2.284 -6.093 -15.728 1.00 95.31 147 GLY A C 1
ATOM 1177 O O . GLY A 1 147 ? -1.822 -7.213 -15.960 1.00 95.31 147 GLY A O 1
ATOM 1178 N N . ILE A 1 148 ? -1.986 -5.346 -14.660 1.00 94.69 148 ILE A N 1
ATOM 1179 C CA . ILE A 1 148 ? -1.308 -5.776 -13.429 1.00 94.69 148 ILE A CA 1
ATOM 1180 C C . ILE A 1 148 ? -2.067 -5.115 -12.277 1.00 94.69 148 ILE A C 1
ATOM 1182 O O . ILE A 1 148 ? -2.333 -3.915 -12.358 1.00 94.69 148 ILE A O 1
ATOM 1186 N N . ASN A 1 149 ? -2.409 -5.871 -11.235 1.00 92.94 149 ASN A N 1
ATOM 1187 C CA . ASN A 1 149 ? -3.071 -5.298 -10.065 1.00 92.94 149 ASN A CA 1
ATOM 1188 C C . ASN A 1 149 ? -2.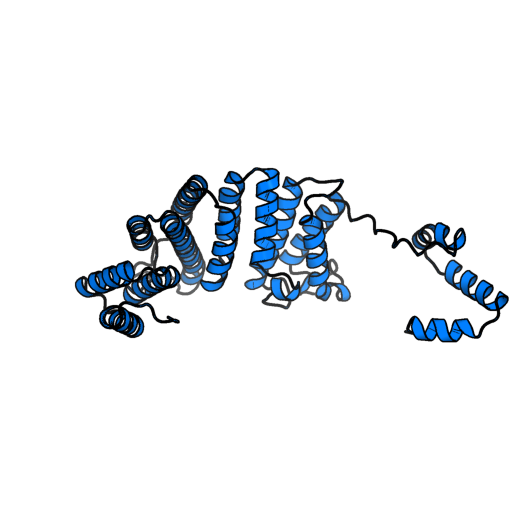081 -4.466 -9.231 1.00 92.94 149 ASN A C 1
ATOM 1190 O O . ASN A 1 149 ? -0.874 -4.718 -9.228 1.00 92.94 149 ASN A O 1
ATOM 1194 N N . LYS A 1 150 ? -2.584 -3.428 -8.561 1.00 92.56 150 LYS A N 1
ATOM 1195 C CA . LYS A 1 150 ? -1.758 -2.454 -7.832 1.00 92.56 150 LYS A CA 1
ATOM 1196 C C . LYS A 1 150 ? -1.071 -3.075 -6.610 1.00 92.56 150 LYS A C 1
ATOM 1198 O O . LYS A 1 150 ? 0.118 -2.845 -6.412 1.00 92.56 150 LYS A O 1
ATOM 1203 N N . ASP A 1 151 ? -1.803 -3.890 -5.860 1.00 92.25 151 ASP A N 1
ATOM 1204 C CA . ASP A 1 151 ? -1.321 -4.742 -4.765 1.00 92.25 151 ASP A CA 1
ATOM 1205 C C . ASP A 1 151 ? -0.221 -5.704 -5.233 1.00 92.25 151 ASP A C 1
ATOM 1207 O O . ASP A 1 151 ? 0.888 -5.649 -4.717 1.00 92.25 151 ASP A O 1
ATOM 1211 N N . GLN A 1 152 ? -0.444 -6.452 -6.314 1.00 94.88 152 GLN A N 1
ATOM 1212 C CA . GLN A 1 152 ? 0.556 -7.362 -6.881 1.00 94.88 152 GLN A CA 1
ATOM 1213 C C . GLN A 1 152 ? 1.844 -6.632 -7.304 1.00 94.88 152 GLN A C 1
ATOM 1215 O O . GLN A 1 152 ? 2.963 -7.143 -7.166 1.00 94.88 152 GLN A O 1
ATOM 1220 N N . PHE A 1 153 ? 1.707 -5.428 -7.869 1.00 96.75 153 PHE A N 1
ATOM 1221 C CA . PHE A 1 153 ? 2.862 -4.606 -8.220 1.00 96.75 153 PHE A CA 1
ATOM 1222 C C . PHE A 1 153 ? 3.635 -4.214 -6.955 1.00 96.75 153 PHE A C 1
ATOM 1224 O O . PHE A 1 153 ? 4.858 -4.350 -6.915 1.00 96.75 153 PHE A O 1
ATOM 1231 N N . PHE A 1 154 ? 2.919 -3.758 -5.930 1.00 96.31 154 PHE A N 1
ATOM 1232 C CA . PHE A 1 154 ? 3.474 -3.361 -4.644 1.00 96.31 154 PHE A CA 1
ATOM 1233 C C . PHE A 1 154 ? 4.172 -4.526 -3.920 1.00 96.31 154 PHE A C 1
ATOM 1235 O O . PHE A 1 154 ? 5.334 -4.384 -3.549 1.00 96.31 154 PHE A O 1
ATOM 1242 N N . GLU A 1 155 ? 3.556 -5.707 -3.841 1.00 96.81 155 GLU A N 1
ATOM 1243 C CA . GLU A 1 155 ? 4.156 -6.938 -3.293 1.00 96.81 155 GLU A CA 1
ATOM 1244 C C . GLU A 1 155 ? 5.479 -7.294 -3.976 1.00 96.81 155 GLU A C 1
ATOM 1246 O O . GLU A 1 155 ? 6.447 -7.681 -3.326 1.00 96.81 155 GLU A O 1
ATOM 1251 N N . SER A 1 156 ? 5.556 -7.109 -5.298 1.00 97.81 156 SER A N 1
ATOM 1252 C CA . SER A 1 156 ? 6.789 -7.366 -6.051 1.00 97.81 156 SER A CA 1
ATOM 1253 C C . SER A 1 156 ? 7.929 -6.438 -5.621 1.00 97.81 156 SER A C 1
ATOM 1255 O O . SER A 1 156 ? 9.090 -6.838 -5.659 1.00 97.81 156 SER A O 1
ATOM 1257 N N . ILE A 1 157 ? 7.612 -5.202 -5.223 1.00 98.19 157 ILE A N 1
ATOM 1258 C CA . ILE A 1 157 ? 8.589 -4.251 -4.683 1.00 98.19 157 ILE A CA 1
ATOM 1259 C C . ILE A 1 157 ? 9.009 -4.685 -3.277 1.00 98.19 157 ILE A C 1
ATOM 1261 O O . ILE A 1 157 ? 10.208 -4.761 -3.014 1.00 98.19 157 ILE A O 1
ATOM 1265 N N . LEU A 1 158 ? 8.050 -5.012 -2.402 1.00 97.94 158 LEU A N 1
ATOM 1266 C CA . LEU A 1 158 ? 8.329 -5.462 -1.033 1.00 97.94 158 LEU A CA 1
ATOM 1267 C C . LEU A 1 158 ? 9.209 -6.713 -1.012 1.00 97.94 158 LEU A C 1
ATOM 1269 O O . LEU A 1 158 ? 10.197 -6.756 -0.286 1.00 97.9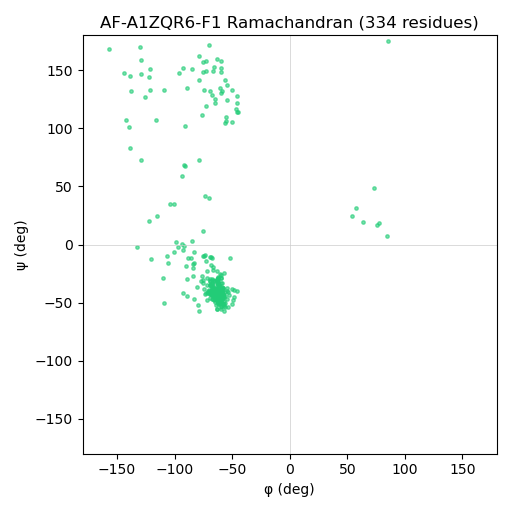4 158 LEU A O 1
ATOM 1273 N N . PHE A 1 159 ? 8.917 -7.682 -1.878 1.00 98.12 159 PHE A N 1
ATOM 1274 C CA . PHE A 1 159 ? 9.716 -8.893 -2.021 1.00 98.12 159 PHE A CA 1
ATOM 1275 C C . PHE A 1 159 ? 11.170 -8.591 -2.408 1.00 98.12 159 PHE A C 1
ATOM 1277 O O . PHE A 1 159 ? 12.101 -9.161 -1.841 1.00 98.12 159 PHE A O 1
ATOM 1284 N N . LEU A 1 160 ? 11.398 -7.667 -3.348 1.00 98.12 160 LEU A N 1
ATOM 1285 C CA . LEU A 1 160 ? 12.760 -7.271 -3.714 1.00 98.12 160 LEU A CA 1
ATOM 1286 C C . LEU A 1 160 ? 13.462 -6.487 -2.596 1.00 98.12 160 LEU A C 1
ATOM 1288 O O . LEU A 1 160 ? 14.666 -6.662 -2.423 1.00 98.12 160 LEU A O 1
ATOM 1292 N N . ILE A 1 161 ? 12.736 -5.667 -1.827 1.00 98.31 161 ILE A N 1
ATOM 1293 C CA . ILE A 1 161 ? 13.279 -4.993 -0.637 1.00 98.31 161 ILE A CA 1
ATOM 1294 C C . ILE A 1 161 ? 13.709 -6.028 0.404 1.00 98.31 161 ILE A C 1
ATOM 1296 O O . ILE A 1 161 ? 14.825 -5.939 0.912 1.00 98.31 161 ILE A O 1
ATOM 1300 N N . GLU A 1 162 ? 12.873 -7.032 0.682 1.00 97.50 162 GLU A N 1
ATOM 1301 C CA . GLU A 1 162 ? 13.196 -8.099 1.632 1.00 97.50 162 GLU A CA 1
ATOM 1302 C C . GLU A 1 162 ? 14.461 -8.852 1.214 1.00 97.50 162 GLU A C 1
ATOM 1304 O O . GLU A 1 162 ? 15.345 -9.077 2.037 1.00 97.50 162 GLU A O 1
ATOM 1309 N N . LEU A 1 163 ? 14.586 -9.187 -0.074 1.00 97.00 163 LEU A N 1
ATOM 1310 C CA . LEU A 1 163 ? 15.778 -9.850 -0.601 1.00 97.00 163 LEU A CA 1
ATOM 1311 C C . LEU A 1 163 ? 17.037 -8.970 -0.564 1.00 97.00 163 LEU A C 1
ATOM 1313 O O . LEU A 1 163 ? 18.139 -9.509 -0.475 1.00 97.00 163 LEU A O 1
ATOM 1317 N N . ASN A 1 164 ? 16.893 -7.649 -0.689 1.00 97.31 164 ASN A N 1
ATOM 1318 C CA . ASN A 1 164 ? 18.021 -6.718 -0.727 1.00 97.31 164 ASN A CA 1
ATOM 1319 C C . ASN A 1 164 ? 18.525 -6.350 0.674 1.00 97.31 164 ASN A C 1
ATOM 1321 O O . ASN A 1 164 ? 19.727 -6.335 0.920 1.00 97.31 164 ASN A O 1
ATOM 1325 N N . GLU A 1 165 ? 17.604 -6.012 1.576 1.00 96.81 165 GLU A N 1
ATOM 1326 C CA . GLU A 1 165 ? 17.895 -5.323 2.842 1.00 96.81 165 GLU A CA 1
ATOM 1327 C C . GLU A 1 165 ? 17.200 -5.963 4.056 1.00 96.81 165 GLU A C 1
ATOM 1329 O O . GLU A 1 165 ? 17.406 -5.532 5.190 1.00 96.81 165 GLU A O 1
ATOM 1334 N N . GLY A 1 166 ? 16.401 -7.011 3.843 1.00 96.12 166 GLY A N 1
ATOM 1335 C CA . GLY A 1 166 ? 15.711 -7.743 4.901 1.00 96.12 166 GLY A CA 1
ATOM 1336 C C . GLY A 1 166 ? 14.364 -7.145 5.316 1.00 96.12 166 GLY A C 1
ATOM 1337 O O . GLY A 1 166 ? 13.935 -6.082 4.863 1.00 96.12 166 GLY A O 1
ATOM 1338 N N . LYS A 1 167 ? 13.674 -7.854 6.216 1.00 95.12 167 LYS A N 1
ATOM 1339 C CA . LYS A 1 167 ? 12.295 -7.544 6.636 1.00 95.12 167 LYS A CA 1
ATOM 1340 C C . LYS A 1 167 ? 12.134 -6.176 7.312 1.00 95.12 167 LYS A C 1
ATOM 1342 O O . LYS A 1 167 ? 11.110 -5.532 7.125 1.00 95.12 167 LYS A O 1
ATOM 1347 N N . ALA A 1 168 ? 13.136 -5.697 8.050 1.00 95.25 168 ALA A N 1
ATOM 1348 C CA . ALA A 1 168 ? 13.075 -4.368 8.668 1.00 95.25 168 ALA A CA 1
ATOM 1349 C C . ALA A 1 168 ? 13.007 -3.245 7.612 1.00 95.25 168 ALA A C 1
ATOM 1351 O O . ALA A 1 168 ? 12.259 -2.283 7.767 1.00 95.25 168 ALA A O 1
ATOM 1352 N N . ALA A 1 169 ? 13.716 -3.396 6.488 1.00 97.19 169 ALA A N 1
ATOM 1353 C CA . ALA A 1 169 ? 13.638 -2.444 5.382 1.00 97.19 169 ALA A CA 1
ATOM 1354 C C . ALA A 1 169 ? 12.281 -2.494 4.664 1.00 97.19 169 ALA A C 1
ATOM 1356 O O . ALA A 1 169 ? 11.830 -1.470 4.151 1.00 97.19 169 ALA A O 1
ATOM 1357 N N . VAL A 1 170 ? 11.611 -3.656 4.651 1.00 97.50 170 VAL A N 1
ATOM 1358 C CA . VAL A 1 170 ? 10.234 -3.779 4.141 1.00 97.50 170 VAL A CA 1
ATOM 1359 C C . VAL A 1 170 ? 9.298 -2.891 4.948 1.00 97.50 170 VAL A C 1
ATOM 1361 O O . VAL A 1 170 ? 8.502 -2.176 4.344 1.00 97.50 170 VAL A O 1
ATOM 1364 N N . VAL A 1 171 ? 9.432 -2.878 6.281 1.00 97.56 171 VAL A N 1
ATOM 1365 C CA . VAL A 1 171 ? 8.635 -2.001 7.151 1.00 97.56 171 VAL A CA 1
ATOM 1366 C C . VAL A 1 171 ? 8.830 -0.542 6.754 1.00 97.56 171 VAL A C 1
ATOM 1368 O O . VAL A 1 171 ? 7.872 0.144 6.405 1.00 97.56 171 VAL A O 1
ATOM 1371 N N . ASP A 1 172 ? 10.078 -0.079 6.767 1.00 96.75 172 ASP A N 1
ATOM 1372 C CA . ASP A 1 172 ? 10.403 1.329 6.555 1.00 96.75 172 ASP A CA 1
ATOM 1373 C C . ASP A 1 172 ? 9.996 1.811 5.152 1.00 96.75 172 ASP A C 1
ATOM 1375 O O . ASP A 1 172 ? 9.185 2.730 4.996 1.00 96.75 172 ASP A O 1
ATOM 1379 N N . LYS A 1 173 ? 10.488 1.125 4.115 1.00 97.00 173 LYS A N 1
ATOM 1380 C CA . LYS A 1 173 ? 10.286 1.519 2.714 1.00 97.00 173 LYS A CA 1
ATOM 1381 C C . LYS A 1 173 ? 8.880 1.212 2.209 1.00 97.00 173 LYS A C 1
ATOM 1383 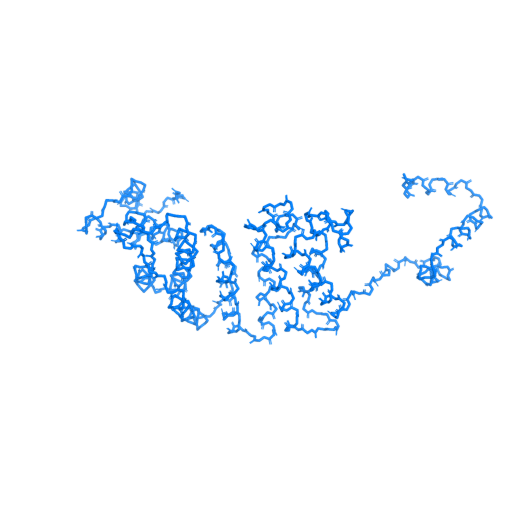O O . LYS A 1 173 ? 8.360 1.955 1.376 1.00 97.00 173 LYS A O 1
ATOM 1388 N N . GLY A 1 174 ? 8.256 0.138 2.693 1.00 96.06 174 GLY A N 1
ATOM 1389 C CA . GLY A 1 174 ? 6.881 -0.217 2.350 1.00 96.06 174 GLY A CA 1
ATOM 1390 C C . GLY A 1 174 ? 5.896 0.839 2.842 1.00 96.06 174 GLY A C 1
ATOM 1391 O O . GLY A 1 174 ? 5.083 1.335 2.056 1.00 96.06 174 GLY A O 1
ATOM 1392 N N . ILE A 1 175 ? 6.034 1.265 4.103 1.00 96.12 175 ILE A N 1
ATOM 1393 C CA . ILE A 1 175 ? 5.204 2.332 4.672 1.00 96.12 175 ILE A CA 1
ATOM 1394 C C . ILE A 1 175 ? 5.471 3.662 3.960 1.00 96.12 175 ILE A C 1
ATOM 1396 O O . ILE A 1 175 ? 4.513 4.359 3.620 1.00 96.12 175 ILE A O 1
ATOM 1400 N N . ASP A 1 176 ? 6.729 4.003 3.664 1.00 94.94 176 ASP A N 1
ATOM 1401 C CA . ASP A 1 176 ? 7.048 5.229 2.922 1.00 94.94 176 ASP A CA 1
ATOM 1402 C C . ASP A 1 176 ? 6.418 5.237 1.521 1.00 94.94 176 ASP A C 1
ATOM 1404 O O . ASP A 1 176 ? 5.870 6.259 1.092 1.00 94.94 176 ASP A O 1
ATOM 1408 N N . LEU A 1 177 ? 6.405 4.096 0.825 1.00 93.50 177 LEU A N 1
ATOM 1409 C CA . LEU A 1 177 ? 5.777 3.969 -0.489 1.00 93.50 177 LEU A CA 1
ATOM 1410 C C . LEU A 1 177 ? 4.245 4.099 -0.406 1.00 93.50 177 LEU A C 1
ATOM 1412 O O . LEU A 1 177 ? 3.642 4.827 -1.202 1.00 93.50 177 LEU A O 1
ATOM 1416 N N . MET A 1 178 ? 3.609 3.466 0.587 1.00 92.25 178 MET A N 1
ATOM 1417 C CA . MET A 1 178 ? 2.171 3.625 0.850 1.00 92.25 178 MET A CA 1
ATOM 1418 C C . MET A 1 178 ? 1.824 5.081 1.200 1.00 92.25 178 MET A C 1
ATOM 1420 O O . MET A 1 178 ? 0.853 5.639 0.681 1.00 92.25 178 MET A O 1
ATOM 1424 N N . TYR A 1 179 ? 2.638 5.734 2.033 1.00 91.00 179 TYR A N 1
ATOM 1425 C CA . TYR A 1 179 ? 2.462 7.119 2.476 1.00 91.00 179 TYR A CA 1
ATOM 1426 C C . TYR A 1 179 ? 2.656 8.132 1.339 1.00 91.00 179 TYR A C 1
ATOM 1428 O O . TYR A 1 179 ? 1.908 9.113 1.225 1.00 91.00 179 TYR A O 1
ATOM 1436 N N . ALA A 1 180 ? 3.637 7.900 0.464 1.00 87.69 180 ALA A N 1
ATOM 1437 C CA . ALA A 1 180 ? 3.896 8.727 -0.710 1.00 87.69 180 ALA A CA 1
ATOM 1438 C C . ALA A 1 180 ? 2.752 8.657 -1.733 1.00 87.69 180 ALA A C 1
ATOM 1440 O O . ALA A 1 180 ? 2.470 9.656 -2.400 1.00 87.69 180 ALA A O 1
ATOM 1441 N N . HIS A 1 181 ? 2.067 7.512 -1.822 1.00 81.81 181 HIS A N 1
ATOM 1442 C CA . HIS A 1 181 ? 1.037 7.235 -2.827 1.00 81.81 181 HIS A CA 1
ATOM 1443 C C . HIS A 1 181 ? -0.374 7.032 -2.257 1.00 81.81 181 HIS A C 1
ATOM 1445 O O . HIS A 1 181 ? -1.237 6.453 -2.916 1.00 81.81 181 HIS A O 1
ATOM 1451 N N . SER A 1 182 ? -0.643 7.593 -1.075 1.00 66.69 182 SER A N 1
ATOM 1452 C CA . SER A 1 182 ? -1.957 7.632 -0.405 1.00 66.69 182 SER A CA 1
ATOM 1453 C C . SER A 1 182 ? -2.988 8.557 -1.091 1.00 66.69 182 SER A C 1
ATOM 1455 O O . SER A 1 182 ? -3.723 9.289 -0.431 1.00 66.69 182 SER A O 1
ATOM 1457 N N . PHE A 1 183 ? -3.024 8.569 -2.425 1.00 58.69 183 PHE A N 1
ATOM 1458 C CA . PHE A 1 183 ? -3.962 9.372 -3.219 1.00 58.69 183 PHE A CA 1
ATOM 1459 C C . PHE A 1 183 ? -5.333 8.696 -3.395 1.00 58.69 183 PHE A C 1
ATOM 1461 O O . PHE A 1 183 ? -6.295 9.370 -3.760 1.00 58.69 183 PHE A O 1
ATOM 1468 N N . GLY A 1 184 ? -5.420 7.391 -3.117 1.00 56.88 184 GLY A N 1
ATOM 1469 C CA . GLY A 1 184 ? -6.639 6.590 -3.226 1.00 56.88 184 GLY A CA 1
ATOM 1470 C C . GLY A 1 184 ? -7.613 6.766 -2.058 1.00 56.88 184 GLY A C 1
ATOM 1471 O O . GLY A 1 184 ? -7.257 7.249 -0.981 1.00 56.88 184 GLY A O 1
ATOM 1472 N N . GLY A 1 185 ? -8.864 6.355 -2.274 1.00 60.16 185 GLY A N 1
ATOM 1473 C CA . GLY A 1 185 ? -9.865 6.244 -1.210 1.00 60.16 185 GLY A CA 1
ATOM 1474 C C . GLY A 1 185 ? -9.571 5.093 -0.234 1.00 60.16 185 GLY A C 1
ATOM 1475 O O . GLY A 1 185 ? -8.710 4.250 -0.480 1.00 60.16 185 GLY A O 1
ATOM 1476 N N . TYR A 1 186 ? -10.336 5.027 0.860 1.00 59.09 186 TYR A N 1
ATOM 1477 C CA . TYR A 1 186 ? -10.188 4.037 1.942 1.00 59.09 186 TYR A CA 1
ATOM 1478 C C . TYR A 1 186 ? -10.064 2.574 1.460 1.00 59.09 186 TYR A C 1
ATOM 1480 O O . TYR A 1 186 ? -9.260 1.815 1.992 1.00 59.09 186 TYR A O 1
ATOM 1488 N N . SER A 1 187 ? -10.818 2.172 0.429 1.00 67.50 187 SER A N 1
ATOM 1489 C CA . SER A 1 187 ? -10.807 0.796 -0.094 1.00 67.50 187 SER A CA 1
ATOM 1490 C C . SER A 1 187 ? -9.490 0.401 -0.765 1.00 67.50 187 SER A C 1
ATOM 1492 O O . SER A 1 187 ? -9.033 -0.724 -0.591 1.00 67.50 187 SER A O 1
ATOM 1494 N N . GLU A 1 188 ? -8.868 1.314 -1.512 1.00 73.19 188 GLU A N 1
ATOM 1495 C CA . GLU A 1 188 ? -7.583 1.045 -2.168 1.00 73.19 188 GLU A CA 1
ATOM 1496 C C . GLU A 1 188 ? -6.468 0.914 -1.134 1.00 73.19 188 GLU A C 1
ATOM 1498 O O . GLU A 1 188 ? -5.660 -0.012 -1.207 1.00 73.19 188 GLU A O 1
ATOM 1503 N N . TYR A 1 189 ? -6.462 1.796 -0.129 1.00 82.62 189 TYR A N 1
ATOM 1504 C CA . TYR A 1 189 ? -5.490 1.720 0.957 1.00 82.62 189 TYR A CA 1
ATOM 1505 C C . TYR A 1 189 ? -5.608 0.402 1.729 1.00 82.62 189 TYR A C 1
ATOM 1507 O O . TYR A 1 189 ? -4.592 -0.233 1.986 1.00 82.62 189 TYR A O 1
ATOM 1515 N N . LYS A 1 190 ? -6.835 -0.059 2.010 1.00 84.19 190 LYS A N 1
ATOM 1516 C CA . LYS A 1 190 ? -7.076 -1.336 2.698 1.00 84.19 190 LYS A CA 1
ATOM 1517 C C . LYS A 1 190 ? -6.472 -2.533 1.949 1.00 84.19 190 LYS A C 1
ATOM 1519 O O . LYS A 1 190 ? -5.876 -3.392 2.585 1.00 84.19 190 LYS A O 1
ATOM 1524 N N . SER A 1 191 ? -6.587 -2.582 0.617 1.00 86.19 191 SER A N 1
ATOM 1525 C CA . SER A 1 191 ? -5.981 -3.669 -0.178 1.00 86.19 191 SER A CA 1
ATOM 1526 C C . SER A 1 191 ? -4.450 -3.665 -0.120 1.00 86.19 191 SER A C 1
ATOM 1528 O O . SER A 1 191 ? -3.841 -4.708 0.089 1.00 86.19 191 SER A O 1
ATOM 1530 N N . LEU A 1 192 ? -3.827 -2.485 -0.213 1.00 89.56 192 LEU A N 1
ATOM 1531 C CA . LEU A 1 192 ? -2.374 -2.342 -0.082 1.00 89.56 192 LEU A CA 1
ATOM 1532 C C . LEU A 1 192 ? -1.887 -2.686 1.324 1.00 89.56 192 LEU A C 1
ATOM 1534 O O . LEU A 1 192 ? -0.831 -3.286 1.483 1.00 89.56 192 LEU A O 1
ATOM 1538 N N . GLN A 1 193 ? -2.660 -2.296 2.334 1.00 91.81 193 GLN A N 1
ATOM 1539 C CA . GLN A 1 193 ? -2.376 -2.604 3.723 1.00 91.81 193 GLN A CA 1
ATOM 1540 C C . GLN A 1 193 ? -2.412 -4.117 3.973 1.00 91.81 193 GLN A C 1
ATOM 1542 O O . GLN A 1 193 ? -1.482 -4.634 4.577 1.00 91.81 193 GLN A O 1
ATOM 1547 N N . ALA A 1 194 ? -3.416 -4.831 3.456 1.00 90.88 194 ALA A N 1
ATOM 1548 C CA . ALA A 1 194 ? -3.476 -6.289 3.567 1.00 90.88 194 ALA A CA 1
ATOM 1549 C C . ALA A 1 194 ? -2.253 -6.960 2.916 1.00 90.88 194 ALA A C 1
ATOM 1551 O O . ALA A 1 194 ? -1.598 -7.781 3.548 1.00 90.88 194 ALA A O 1
ATOM 1552 N N . ALA A 1 195 ? -1.881 -6.536 1.703 1.00 92.12 195 ALA A N 1
ATOM 1553 C CA . ALA A 1 195 ? -0.685 -7.034 1.022 1.00 92.12 195 ALA A CA 1
ATOM 1554 C C . ALA A 1 195 ? 0.614 -6.739 1.799 1.00 92.12 195 ALA A C 1
ATOM 1556 O O . ALA A 1 195 ? 1.538 -7.545 1.804 1.00 92.12 195 ALA A O 1
ATOM 1557 N N . PHE A 1 196 ? 0.699 -5.590 2.476 1.00 95.75 196 PHE A N 1
ATOM 1558 C CA . PHE A 1 196 ? 1.831 -5.239 3.338 1.00 95.75 196 PHE A CA 1
ATOM 1559 C C . PHE A 1 196 ? 1.897 -6.107 4.604 1.00 95.75 196 PHE A C 1
ATOM 1561 O O . PHE A 1 196 ? 2.977 -6.555 4.990 1.00 95.75 196 PHE A O 1
ATOM 1568 N N . GLU A 1 197 ? 0.751 -6.359 5.239 1.00 93.62 197 GLU A N 1
ATOM 1569 C CA . GLU A 1 197 ? 0.632 -7.149 6.471 1.00 93.62 197 GLU A CA 1
ATOM 1570 C C . GLU A 1 197 ? 1.169 -8.577 6.317 1.00 93.62 197 GLU A C 1
ATOM 1572 O O . GLU A 1 197 ? 1.778 -9.100 7.252 1.00 93.62 197 GLU A O 1
ATOM 1577 N N . GLU A 1 198 ? 1.040 -9.177 5.131 1.00 93.19 198 GLU A N 1
ATOM 1578 C CA . GLU A 1 198 ? 1.577 -10.512 4.835 1.00 93.19 198 GLU A CA 1
ATOM 1579 C C . GLU A 1 198 ? 3.107 -10.606 4.995 1.00 93.19 198 GLU A C 1
ATOM 1581 O O . GLU A 1 198 ? 3.636 -11.675 5.305 1.00 93.19 198 GLU A O 1
ATOM 1586 N N . PHE A 1 199 ? 3.834 -9.491 4.862 1.00 95.06 199 PHE A N 1
ATOM 1587 C CA . PHE A 1 199 ? 5.287 -9.448 5.062 1.00 95.06 199 PHE A CA 1
ATOM 1588 C C . PHE A 1 199 ? 5.688 -9.285 6.541 1.00 95.06 199 PHE A C 1
ATOM 1590 O O . PHE A 1 199 ? 6.831 -9.577 6.913 1.00 95.06 199 PHE A O 1
ATOM 1597 N N . LEU A 1 200 ? 4.759 -8.867 7.409 1.00 95.19 200 LEU A N 1
ATOM 1598 C CA . LEU A 1 200 ? 4.987 -8.586 8.832 1.00 95.19 200 LEU A CA 1
ATOM 1599 C C . LEU A 1 200 ? 4.681 -9.805 9.709 1.00 95.19 200 LEU A C 1
ATOM 1601 O O . LEU A 1 200 ? 3.849 -9.779 10.616 1.00 95.19 200 LEU A O 1
ATOM 1605 N N . THR A 1 201 ? 5.383 -10.902 9.439 1.00 91.44 201 THR A N 1
ATOM 1606 C CA . THR A 1 201 ? 5.074 -12.220 10.014 1.00 91.44 201 THR A CA 1
ATOM 1607 C C . THR A 1 201 ? 5.430 -12.378 11.495 1.00 91.44 201 THR A C 1
ATOM 1609 O O . THR A 1 201 ? 4.997 -13.346 12.114 1.00 91.44 201 THR A O 1
ATOM 1612 N N . ILE A 1 202 ? 6.231 -11.474 12.070 1.00 93.69 202 ILE A N 1
ATOM 1613 C CA . ILE A 1 202 ? 6.662 -11.534 13.477 1.00 93.69 202 ILE A CA 1
ATOM 1614 C C . ILE A 1 202 ? 6.240 -10.272 14.248 1.00 93.69 202 ILE A C 1
ATOM 1616 O O . ILE A 1 202 ? 6.167 -9.199 13.640 1.00 93.69 202 ILE A O 1
ATOM 1620 N N . PRO A 1 203 ? 6.006 -10.368 15.574 1.00 96.69 203 PRO A N 1
ATOM 1621 C CA . PRO A 1 203 ? 5.578 -9.235 16.398 1.00 96.69 203 PRO A CA 1
ATOM 1622 C C . PRO A 1 203 ? 6.465 -7.989 16.291 1.00 96.69 203 PRO A C 1
ATOM 1624 O O . PRO A 1 203 ? 5.950 -6.890 16.109 1.00 96.69 203 PRO A O 1
ATOM 1627 N N . ASP A 1 204 ? 7.789 -8.151 16.304 1.00 97.69 204 ASP A N 1
ATOM 1628 C CA . ASP A 1 204 ? 8.735 -7.026 16.270 1.00 97.69 204 ASP A CA 1
ATOM 1629 C C . ASP A 1 204 ? 8.554 -6.128 15.039 1.00 97.69 204 ASP A C 1
ATOM 1631 O O . ASP A 1 204 ? 8.635 -4.905 15.139 1.00 97.69 204 ASP A O 1
ATOM 1635 N N . LEU A 1 205 ? 8.248 -6.713 13.877 1.00 97.69 205 LEU A N 1
ATOM 1636 C CA . LEU A 1 205 ? 8.011 -5.947 12.649 1.00 97.69 205 LEU A CA 1
ATOM 1637 C C . LEU A 1 205 ? 6.707 -5.143 12.720 1.00 97.69 205 LEU A C 1
ATOM 1639 O O . LEU A 1 205 ? 6.623 -4.052 12.158 1.00 97.69 205 LEU A O 1
ATOM 1643 N N . LYS A 1 206 ? 5.701 -5.653 13.437 1.00 98.06 206 LYS A N 1
ATOM 1644 C CA . LYS A 1 206 ? 4.432 -4.953 13.672 1.00 98.06 206 LYS A CA 1
ATOM 1645 C C . LYS A 1 206 ? 4.632 -3.774 14.623 1.00 98.06 206 LYS A C 1
ATOM 1647 O O . LYS A 1 206 ? 4.130 -2.688 14.344 1.00 98.06 206 LYS A O 1
ATOM 1652 N N . TYR A 1 207 ? 5.437 -3.938 15.676 1.00 98.50 207 TYR A N 1
ATOM 1653 C CA . TYR A 1 207 ? 5.829 -2.819 16.541 1.00 98.50 207 TYR A CA 1
ATOM 1654 C C . TYR A 1 207 ? 6.640 -1.758 15.786 1.00 98.50 207 TYR A C 1
ATOM 1656 O O . TYR A 1 207 ? 6.352 -0.569 15.921 1.00 98.50 207 TYR A O 1
ATOM 1664 N N . GLN A 1 208 ? 7.579 -2.159 14.920 1.00 98.31 208 GLN A N 1
ATOM 1665 C CA . GLN A 1 208 ? 8.292 -1.219 14.043 1.00 98.31 208 GLN A CA 1
ATOM 1666 C C . GLN A 1 208 ? 7.332 -0.467 13.109 1.00 98.31 208 GLN A C 1
ATOM 1668 O O . GLN A 1 208 ? 7.477 0.741 12.909 1.00 98.31 208 GLN A O 1
ATOM 1673 N N . ALA A 1 209 ? 6.318 -1.147 12.566 1.00 98.31 209 ALA A N 1
ATOM 1674 C CA . ALA A 1 209 ? 5.302 -0.514 11.731 1.00 98.31 209 ALA A CA 1
ATOM 1675 C C . ALA A 1 209 ? 4.454 0.504 12.517 1.00 98.31 209 ALA A C 1
ATOM 1677 O O . ALA A 1 209 ? 4.202 1.600 12.011 1.00 98.31 209 ALA A O 1
ATOM 1678 N N . ILE A 1 210 ? 4.068 0.193 13.763 1.00 98.56 210 ILE A N 1
ATOM 1679 C CA . ILE A 1 210 ? 3.371 1.125 14.670 1.00 98.56 210 ILE A CA 1
ATOM 1680 C C . ILE A 1 210 ? 4.240 2.356 14.949 1.00 98.56 210 ILE A C 1
ATOM 1682 O O . ILE A 1 210 ? 3.759 3.493 14.873 1.00 98.56 210 ILE A O 1
ATOM 1686 N N . GLU A 1 211 ? 5.527 2.152 15.236 1.00 98.50 211 GLU A N 1
ATOM 1687 C CA . GLU A 1 211 ? 6.466 3.240 15.498 1.00 98.50 211 GLU A CA 1
ATOM 1688 C C . GLU A 1 211 ? 6.603 4.157 14.275 1.00 98.50 211 GLU A C 1
ATOM 1690 O O . GLU A 1 211 ? 6.392 5.370 14.379 1.00 98.50 211 GLU A O 1
ATOM 1695 N N . LYS A 1 212 ? 6.869 3.585 13.095 1.00 98.00 212 LYS A N 1
ATOM 1696 C CA . LYS A 1 212 ? 6.979 4.332 11.835 1.00 98.00 212 LYS A CA 1
ATOM 1697 C C . LYS A 1 212 ? 5.682 5.074 11.507 1.00 98.00 212 LYS A C 1
ATOM 1699 O O . LYS A 1 212 ? 5.729 6.252 11.145 1.00 98.00 212 LYS A O 1
ATOM 1704 N N . ALA A 1 213 ? 4.519 4.442 11.679 1.00 97.81 213 ALA A N 1
ATOM 1705 C CA . ALA A 1 213 ? 3.226 5.094 11.477 1.00 97.81 213 ALA A CA 1
ATOM 1706 C C . ALA A 1 213 ? 3.050 6.297 12.419 1.00 97.81 213 ALA A C 1
ATOM 1708 O O . ALA A 1 213 ? 2.657 7.378 11.980 1.00 97.81 213 ALA A O 1
ATOM 1709 N N . THR A 1 214 ? 3.426 6.148 13.690 1.00 98.19 214 THR A N 1
ATOM 1710 C CA . THR A 1 214 ? 3.392 7.222 14.696 1.00 98.19 214 THR A CA 1
ATOM 1711 C C . THR A 1 214 ? 4.328 8.378 14.339 1.00 98.19 214 THR A C 1
ATOM 1713 O O . THR A 1 214 ? 3.964 9.549 14.483 1.00 98.19 214 THR A O 1
ATOM 1716 N N . GLN A 1 215 ? 5.530 8.082 13.844 1.00 98.06 215 GLN A N 1
ATOM 1717 C CA . GLN A 1 215 ? 6.471 9.095 13.361 1.00 98.06 215 GLN A CA 1
ATOM 1718 C C . GLN A 1 215 ? 5.899 9.851 12.152 1.00 98.06 215 GLN A C 1
ATOM 1720 O O . GLN A 1 215 ? 5.900 11.085 12.132 1.00 98.06 215 GLN A O 1
ATOM 1725 N N . LEU A 1 216 ? 5.338 9.137 11.173 1.00 97.06 216 LEU A N 1
ATOM 1726 C CA . LEU A 1 216 ? 4.735 9.747 9.989 1.00 97.06 216 LEU A CA 1
ATOM 1727 C C . LEU A 1 216 ? 3.470 10.549 10.309 1.00 97.06 216 LEU A C 1
ATOM 1729 O O . LEU A 1 216 ? 3.250 11.581 9.680 1.00 97.06 216 LEU A O 1
ATOM 1733 N N . LEU A 1 217 ? 2.673 10.150 11.305 1.00 96.25 217 LEU A N 1
ATOM 1734 C CA . LEU A 1 217 ? 1.539 10.941 11.801 1.00 96.25 217 LEU A CA 1
ATOM 1735 C C . LEU A 1 217 ? 2.008 12.317 12.295 1.00 96.25 217 LEU A C 1
ATOM 1737 O O . LEU A 1 217 ? 1.420 13.340 11.934 1.00 96.25 217 LEU A O 1
ATOM 1741 N N . LYS A 1 218 ? 3.116 12.357 13.050 1.00 96.38 218 LYS A N 1
ATOM 1742 C CA . LYS A 1 218 ? 3.741 13.610 13.508 1.00 96.38 218 LYS A CA 1
ATOM 1743 C C . LYS A 1 218 ? 4.258 14.447 12.334 1.00 96.38 218 LYS A C 1
ATOM 1745 O O . LYS A 1 218 ? 3.982 15.642 12.285 1.00 96.38 218 LYS A O 1
ATOM 1750 N N . ILE A 1 219 ? 4.954 13.828 11.375 1.00 95.25 219 ILE A N 1
ATOM 1751 C CA . ILE A 1 219 ? 5.488 14.505 10.175 1.00 95.25 219 ILE A CA 1
ATOM 1752 C C . ILE A 1 219 ? 4.362 15.066 9.297 1.00 95.25 219 ILE A C 1
ATOM 1754 O O . ILE A 1 219 ? 4.466 16.177 8.779 1.00 95.25 219 ILE A O 1
ATOM 1758 N N . ASN A 1 220 ? 3.276 14.311 9.127 1.00 93.00 220 ASN A N 1
ATOM 1759 C CA . ASN A 1 220 ? 2.116 14.723 8.346 1.00 93.00 220 ASN A CA 1
ATOM 1760 C C . ASN A 1 220 ? 1.448 15.972 8.945 1.00 93.00 220 ASN A C 1
ATOM 1762 O O . ASN A 1 220 ? 0.896 16.790 8.202 1.00 93.00 220 ASN A O 1
ATOM 1766 N N . GLY A 1 221 ? 1.527 16.136 10.274 1.00 90.56 221 GLY A N 1
ATOM 1767 C CA . GLY A 1 221 ? 1.152 17.365 10.974 1.00 90.56 221 GLY A CA 1
ATOM 1768 C C . GLY A 1 221 ? -0.294 17.782 10.712 1.00 90.56 221 GLY A C 1
ATOM 1769 O O . GLY A 1 221 ? -0.593 18.976 10.628 1.00 90.56 221 GLY A O 1
ATOM 1770 N N . PHE A 1 222 ? -1.181 16.808 10.493 1.00 90.38 222 PHE A N 1
ATOM 1771 C CA . PHE A 1 222 ? -2.580 17.085 10.213 1.00 90.38 222 PHE A CA 1
ATOM 1772 C C . PHE A 1 222 ? -3.229 17.731 11.437 1.00 90.38 222 PHE A C 1
ATOM 1774 O O . PHE A 1 222 ? -3.198 17.191 12.540 1.00 90.38 222 PHE A O 1
ATOM 1781 N N . ALA A 1 223 ? -3.833 18.895 11.217 1.00 85.94 223 ALA A N 1
ATOM 1782 C CA . ALA A 1 223 ? -4.612 19.602 12.214 1.00 85.94 223 ALA A CA 1
ATOM 1783 C C . ALA A 1 223 ? -6.002 19.874 11.632 1.00 85.94 223 ALA A C 1
ATOM 1785 O O . ALA A 1 223 ? -6.099 20.447 10.538 1.00 85.94 223 ALA A O 1
ATOM 1786 N N . PRO A 1 224 ? -7.075 19.486 12.337 1.00 79.69 224 PRO A N 1
ATOM 1787 C CA . PRO A 1 224 ? -8.418 19.656 11.825 1.00 79.69 224 PRO A CA 1
ATOM 1788 C C . PRO A 1 224 ? -8.796 21.138 11.688 1.00 79.69 224 PRO A C 1
ATOM 1790 O O . PRO A 1 224 ? -8.271 21.994 12.417 1.00 79.69 224 PRO A O 1
ATOM 1793 N N . PRO A 1 225 ? -9.709 21.476 10.763 1.00 72.62 225 PRO A N 1
ATOM 1794 C CA . PRO A 1 225 ? -10.119 22.853 10.550 1.00 72.62 225 PRO A CA 1
ATOM 1795 C C . PRO A 1 225 ? -10.732 23.470 11.804 1.00 72.62 225 PRO A C 1
ATOM 1797 O O . PRO A 1 225 ? -11.666 22.932 12.398 1.00 72.62 225 PRO A O 1
ATOM 1800 N N . LYS A 1 226 ? -10.263 24.664 12.185 1.00 71.12 226 LYS A N 1
ATOM 1801 C CA . LYS A 1 226 ? -10.970 25.469 13.187 1.00 71.12 226 LYS A CA 1
ATOM 1802 C C . LYS A 1 226 ? -12.301 25.916 12.580 1.00 71.12 226 LYS A C 1
ATOM 1804 O O . LYS A 1 226 ? -12.298 26.526 11.511 1.00 71.12 226 LYS A O 1
ATOM 1809 N N . LYS A 1 227 ? -13.414 25.682 13.289 1.00 59.88 227 LYS A N 1
ATOM 1810 C CA . LYS A 1 227 ? -14.804 25.939 12.845 1.00 59.88 227 LYS A CA 1
ATOM 1811 C C . LYS A 1 227 ? -15.090 27.364 12.310 1.00 59.88 227 LYS A C 1
ATOM 1813 O O . LYS A 1 227 ? -16.114 27.556 11.673 1.00 59.88 227 LYS A O 1
ATOM 1818 N N . ASN A 1 228 ? -14.179 28.332 12.490 1.00 57.34 228 ASN A N 1
ATOM 1819 C CA . ASN A 1 228 ? -14.350 29.747 12.122 1.00 57.34 228 ASN A CA 1
ATOM 1820 C C . ASN A 1 228 ? -13.281 30.303 11.145 1.00 57.34 228 ASN A C 1
ATOM 1822 O O . ASN A 1 228 ? -13.062 31.515 11.087 1.00 57.34 228 ASN A O 1
ATOM 1826 N N . ALA A 1 229 ? -12.556 29.461 10.400 1.00 58.09 229 ALA A N 1
ATOM 1827 C CA . ALA A 1 229 ? -11.476 29.935 9.527 1.00 58.09 229 ALA A CA 1
ATOM 1828 C C . ALA A 1 229 ? -11.995 30.588 8.221 1.00 58.09 229 ALA A C 1
ATOM 1830 O O . ALA A 1 229 ? -12.471 29.907 7.318 1.00 58.09 229 ALA A O 1
ATOM 1831 N N . LYS A 1 230 ? -11.822 31.914 8.082 1.00 51.53 230 LYS A N 1
ATOM 1832 C CA . LYS A 1 230 ? -12.140 32.729 6.883 1.00 51.53 230 LYS A CA 1
ATOM 1833 C C . LYS A 1 230 ? -11.151 32.543 5.708 1.00 51.53 230 LYS A C 1
ATOM 1835 O O . LYS A 1 230 ? -10.722 33.525 5.106 1.00 51.53 230 LYS A O 1
ATOM 1840 N N . LYS A 1 231 ? -10.705 31.321 5.393 1.00 49.97 231 LYS A N 1
ATOM 1841 C CA . LYS A 1 231 ? -9.821 31.081 4.230 1.00 49.97 231 LYS A CA 1
ATOM 1842 C C . LYS A 1 231 ? -10.621 30.634 3.005 1.00 49.97 231 LYS A C 1
ATOM 1844 O O . LYS A 1 231 ? -11.633 29.956 3.133 1.00 49.97 231 LYS A O 1
ATOM 1849 N N . SER A 1 232 ? -10.136 31.021 1.820 1.00 47.41 232 SER A N 1
ATOM 1850 C CA . SER A 1 232 ? -10.655 30.598 0.512 1.00 47.41 232 SER A CA 1
ATOM 1851 C C . SER A 1 232 ? -10.898 29.082 0.473 1.00 47.41 232 SER A C 1
ATOM 1853 O O . SER A 1 232 ? -9.986 28.285 0.702 1.00 47.41 232 SER A O 1
ATOM 1855 N N . TYR A 1 233 ? -12.146 28.706 0.185 1.00 51.47 233 TYR A N 1
ATOM 1856 C CA . TYR A 1 233 ? -12.711 27.354 0.280 1.00 51.47 233 TYR A CA 1
ATOM 1857 C C . TYR A 1 233 ? -11.961 26.287 -0.542 1.00 51.47 233 TYR A C 1
ATOM 1859 O O . TYR A 1 233 ? -12.013 25.107 -0.207 1.00 51.47 233 TYR A O 1
ATOM 1867 N N . TYR A 1 234 ? -11.246 26.669 -1.608 1.00 47.12 234 TYR A N 1
ATOM 1868 C CA . TYR A 1 234 ? -10.721 25.719 -2.598 1.00 47.12 234 TYR A CA 1
ATOM 1869 C C . TYR A 1 234 ? -9.287 25.222 -2.341 1.00 47.12 234 TYR A C 1
ATOM 1871 O O . TYR A 1 234 ? -9.033 24.028 -2.497 1.00 47.12 234 TYR A O 1
ATOM 1879 N N . SER A 1 235 ? -8.344 26.079 -1.926 1.00 46.16 235 SER A N 1
ATOM 1880 C CA . SER A 1 235 ? -6.940 25.663 -1.721 1.00 46.16 235 SER A CA 1
ATOM 1881 C C . SER A 1 235 ? -6.723 24.953 -0.382 1.00 46.16 235 SER A C 1
ATOM 1883 O O . SER A 1 235 ? -6.006 23.955 -0.324 1.00 46.16 235 SER A O 1
ATOM 1885 N N . TYR A 1 236 ? -7.424 25.390 0.670 1.00 51.84 236 TYR A N 1
ATOM 1886 C CA . TYR A 1 236 ? -7.417 24.737 1.983 1.00 51.84 236 TYR A CA 1
ATOM 1887 C C . TYR A 1 236 ? -7.980 23.305 1.922 1.00 51.84 236 TYR A C 1
ATOM 1889 O O . TYR A 1 236 ? -7.498 22.409 2.613 1.00 51.84 236 TYR A O 1
ATOM 1897 N N . LYS A 1 237 ? -8.955 23.064 1.035 1.00 62.00 237 LYS A N 1
ATOM 1898 C CA . LYS A 1 237 ? -9.645 21.775 0.921 1.00 62.00 237 LYS A CA 1
ATOM 1899 C C . LYS A 1 237 ? -8.774 20.677 0.310 1.00 62.00 237 LYS A C 1
ATOM 1901 O O . LYS A 1 237 ? -8.903 19.537 0.729 1.00 62.00 237 LYS A O 1
ATOM 1906 N N . ARG A 1 238 ? -7.875 20.974 -0.641 1.00 67.88 238 ARG A N 1
ATOM 1907 C CA . ARG A 1 238 ? -7.086 19.918 -1.313 1.00 67.88 238 ARG A CA 1
ATOM 1908 C C . ARG A 1 238 ? -5.899 19.441 -0.479 1.00 67.88 238 ARG A C 1
ATOM 1910 O O . ARG A 1 238 ? -5.770 18.243 -0.255 1.00 67.88 238 ARG A O 1
ATOM 1917 N N . GLU A 1 239 ? -5.051 20.353 -0.004 1.00 75.19 239 GLU A N 1
ATOM 1918 C CA . GLU A 1 239 ? -3.894 19.979 0.824 1.00 75.19 239 GLU A CA 1
ATOM 1919 C C . GLU A 1 239 ? -4.344 19.427 2.184 1.00 75.19 239 GLU A C 1
ATOM 1921 O O . GLU A 1 239 ? -3.847 18.390 2.624 1.00 75.19 239 GLU A O 1
ATOM 1926 N N . GLY A 1 240 ? -5.344 20.067 2.804 1.00 81.81 240 GLY A N 1
ATOM 1927 C CA . GLY A 1 240 ? -5.950 19.592 4.046 1.00 81.81 240 GLY A CA 1
ATOM 1928 C C . GLY A 1 240 ? -6.519 18.183 3.901 1.00 81.81 240 GLY A C 1
ATOM 1929 O O . GLY A 1 240 ? -6.244 17.337 4.745 1.00 81.81 240 GLY A O 1
ATOM 1930 N N . LYS A 1 241 ? -7.215 17.891 2.792 1.00 83.00 241 LYS A N 1
ATOM 1931 C CA . LYS A 1 241 ? -7.769 16.554 2.550 1.00 83.00 241 LYS A CA 1
ATOM 1932 C C . LYS A 1 241 ? -6.701 15.495 2.290 1.00 83.00 241 LYS A C 1
ATOM 1934 O O . LYS A 1 241 ? -6.856 14.366 2.737 1.00 83.00 241 LYS A O 1
ATOM 1939 N N . ILE A 1 242 ? -5.606 15.838 1.608 1.00 85.12 242 ILE A N 1
ATOM 1940 C CA . ILE A 1 242 ? -4.475 14.912 1.430 1.00 85.12 242 ILE A CA 1
ATOM 1941 C C . ILE A 1 242 ? -3.862 14.561 2.790 1.00 85.12 242 ILE A C 1
ATOM 1943 O O . ILE A 1 242 ? -3.628 13.386 3.066 1.00 85.12 242 ILE A O 1
ATOM 1947 N N . LYS A 1 243 ? -3.635 15.562 3.651 1.00 89.00 243 LYS A N 1
ATOM 1948 C CA . LYS A 1 243 ? -3.114 15.341 5.007 1.00 89.00 243 LYS A CA 1
ATOM 1949 C C . LYS A 1 243 ? -4.088 14.538 5.866 1.00 89.00 243 LYS A C 1
ATOM 1951 O O . LYS A 1 243 ? -3.652 13.630 6.562 1.00 89.00 243 LYS A O 1
ATOM 1956 N N . GLU A 1 244 ? -5.385 14.817 5.782 1.00 89.94 244 GLU A N 1
ATOM 1957 C CA . GLU A 1 244 ? -6.431 14.045 6.464 1.00 89.94 244 GLU A CA 1
ATOM 1958 C C . GLU A 1 244 ? -6.422 12.575 6.025 1.00 89.94 244 GLU A C 1
ATOM 1960 O O . GLU A 1 244 ? -6.368 11.680 6.864 1.00 89.94 244 GLU A O 1
ATOM 1965 N N . ASN A 1 245 ? -6.410 12.312 4.714 1.00 89.19 245 ASN A N 1
ATOM 1966 C CA . ASN A 1 245 ? -6.390 10.952 4.179 1.00 89.19 245 ASN A CA 1
ATOM 1967 C C . ASN A 1 245 ? -5.139 10.199 4.639 1.00 89.19 245 ASN A C 1
ATOM 1969 O O . ASN A 1 245 ? -5.247 9.081 5.128 1.00 89.19 245 ASN A O 1
ATOM 1973 N N . LYS A 1 246 ? -3.960 10.827 4.549 1.00 91.44 246 LYS A N 1
ATOM 1974 C CA . LYS A 1 246 ? -2.706 10.251 5.054 1.00 91.44 246 LYS A CA 1
ATOM 1975 C C . LYS A 1 246 ? -2.781 9.941 6.546 1.00 91.44 246 LYS A C 1
ATOM 1977 O O . LYS A 1 246 ? -2.370 8.866 6.962 1.00 91.44 246 LYS A O 1
ATOM 1982 N N . ASN A 1 247 ? -3.329 10.861 7.335 1.00 93.56 247 ASN A N 1
ATOM 1983 C CA . ASN A 1 247 ? -3.500 10.689 8.771 1.00 93.56 247 ASN A CA 1
ATOM 1984 C C . ASN A 1 247 ? -4.397 9.485 9.091 1.00 93.56 247 ASN A C 1
ATOM 1986 O O . ASN A 1 247 ? -4.036 8.625 9.889 1.00 93.56 247 ASN A O 1
ATOM 1990 N N . ASN A 1 248 ? -5.546 9.395 8.429 1.00 94.19 248 ASN A N 1
ATOM 1991 C CA . ASN A 1 248 ? -6.499 8.316 8.651 1.00 94.19 248 ASN A CA 1
ATOM 1992 C C . ASN A 1 248 ? -5.953 6.965 8.176 1.00 94.19 248 ASN A C 1
ATOM 1994 O O . ASN A 1 248 ? -6.084 5.988 8.900 1.00 94.19 248 ASN A O 1
ATOM 1998 N N . ASN A 1 249 ? -5.271 6.929 7.031 1.00 93.69 249 ASN A N 1
ATOM 1999 C CA . ASN A 1 249 ? -4.594 5.740 6.511 1.00 93.69 249 ASN A CA 1
ATOM 2000 C C . ASN A 1 249 ? -3.506 5.228 7.475 1.00 93.69 249 ASN A C 1
ATOM 2002 O O . ASN A 1 249 ? -3.484 4.055 7.832 1.00 93.69 249 ASN A O 1
ATOM 2006 N N . LEU A 1 250 ? -2.635 6.114 7.970 1.00 95.06 250 LEU A N 1
ATOM 2007 C CA . LEU A 1 250 ? -1.634 5.741 8.979 1.00 95.06 250 LEU A CA 1
ATOM 2008 C C . LEU A 1 250 ? -2.289 5.267 10.281 1.00 95.06 250 LEU A C 1
ATOM 2010 O O . LEU A 1 250 ? -1.787 4.352 10.930 1.00 95.06 250 LEU A O 1
ATOM 2014 N N . THR A 1 251 ? -3.429 5.861 10.643 1.00 96.12 251 THR A N 1
ATOM 2015 C CA . THR A 1 251 ? -4.189 5.423 11.813 1.00 96.12 251 THR A CA 1
ATOM 2016 C C . THR A 1 251 ? -4.737 4.010 11.631 1.00 96.12 251 THR A C 1
ATOM 2018 O O . THR A 1 251 ? -4.637 3.204 12.549 1.00 96.12 251 THR A O 1
ATOM 2021 N N . THR A 1 252 ? -5.295 3.683 10.460 1.00 95.31 252 THR A N 1
ATOM 2022 C CA . THR A 1 252 ? -5.826 2.338 10.184 1.00 95.31 252 THR A CA 1
ATOM 2023 C C . THR A 1 252 ? -4.724 1.291 10.076 1.00 95.31 252 THR A C 1
ATOM 2025 O O . THR A 1 252 ? -4.949 0.153 10.484 1.00 95.31 252 THR A O 1
ATOM 2028 N N . LEU A 1 253 ? -3.534 1.674 9.601 1.00 95.81 253 LEU A N 1
ATOM 2029 C CA . LEU A 1 253 ? -2.350 0.818 9.638 1.00 95.81 253 LEU A CA 1
ATOM 2030 C C . LEU A 1 253 ? -1.948 0.500 11.084 1.00 95.81 253 LEU A C 1
ATOM 2032 O O . LEU A 1 253 ? -1.886 -0.669 11.448 1.00 95.81 253 LEU A O 1
ATOM 2036 N N . GLY A 1 254 ? -1.732 1.519 11.925 1.00 97.44 254 GLY A N 1
ATOM 2037 C CA . GLY A 1 254 ? -1.356 1.305 13.329 1.00 97.44 254 GLY A CA 1
ATOM 2038 C C . GLY A 1 254 ? -2.418 0.529 14.115 1.00 97.44 254 GLY A C 1
ATOM 2039 O O . GLY A 1 254 ? -2.087 -0.390 14.859 1.00 97.44 254 GLY A O 1
ATOM 2040 N N . PHE A 1 255 ? -3.700 0.820 13.872 1.00 97.81 255 PHE A N 1
ATOM 2041 C CA . PHE A 1 255 ? -4.824 0.059 14.421 1.00 97.81 255 PHE A CA 1
ATOM 2042 C C . PHE A 1 255 ? -4.741 -1.432 14.064 1.00 97.81 255 PHE A C 1
ATOM 2044 O O . PHE A 1 255 ? -4.846 -2.280 14.946 1.00 97.81 255 PHE A O 1
ATOM 2051 N N . ALA A 1 256 ? -4.533 -1.765 12.787 1.00 96.06 256 ALA A N 1
ATOM 2052 C CA . ALA A 1 256 ? -4.459 -3.158 12.357 1.00 96.06 256 ALA A CA 1
ATOM 2053 C C . ALA A 1 256 ? -3.217 -3.878 12.889 1.00 96.06 256 ALA A C 1
ATOM 2055 O O . ALA A 1 256 ? -3.308 -5.053 13.238 1.00 96.06 256 ALA A O 1
ATOM 2056 N N . MET A 1 257 ? -2.083 -3.182 13.025 1.00 97.62 257 MET A N 1
ATOM 2057 C CA . MET A 1 257 ? -0.895 -3.762 13.654 1.00 97.62 257 MET A CA 1
ATOM 2058 C C . MET A 1 257 ? -1.191 -4.185 15.095 1.00 97.62 257 MET A C 1
ATOM 2060 O O . MET A 1 257 ? -0.951 -5.344 15.426 1.00 97.62 257 MET A O 1
ATOM 2064 N N . HIS A 1 258 ? -1.785 -3.305 15.910 1.00 98.19 258 HIS A N 1
ATOM 2065 C CA . HIS A 1 258 ? -2.205 -3.642 17.276 1.00 98.19 258 HIS A CA 1
ATOM 2066 C C . HIS A 1 258 ? -3.217 -4.797 17.303 1.00 98.19 258 HIS A C 1
ATOM 2068 O O . HIS A 1 258 ? -3.047 -5.751 18.062 1.00 98.19 258 HIS A O 1
ATOM 2074 N N . LEU A 1 259 ? -4.224 -4.790 16.418 1.00 96.31 259 LEU A N 1
ATOM 2075 C CA . LEU A 1 259 ? -5.161 -5.916 16.311 1.00 96.31 259 LEU A CA 1
ATOM 2076 C C . LEU A 1 259 ? -4.449 -7.235 16.008 1.00 96.31 259 LEU A C 1
ATOM 2078 O O . LEU A 1 259 ? -4.744 -8.258 16.620 1.00 96.31 259 LEU A O 1
ATOM 2082 N N . SER A 1 260 ? -3.489 -7.213 15.087 1.00 95.00 260 SER A N 1
ATOM 2083 C CA . SER A 1 260 ? -2.721 -8.395 14.702 1.00 95.00 260 SER A CA 1
ATOM 2084 C C . SER A 1 260 ? -1.761 -8.886 15.799 1.00 95.00 260 SER A C 1
ATOM 2086 O O . SER A 1 260 ? -1.177 -9.961 15.653 1.00 95.00 260 SER A O 1
ATOM 2088 N N . LEU A 1 261 ? -1.567 -8.092 16.856 1.00 97.00 261 LEU A N 1
ATOM 2089 C CA . LEU A 1 261 ? -0.842 -8.424 18.084 1.00 97.00 261 LEU A CA 1
ATOM 2090 C C . LEU A 1 261 ? -1.790 -8.834 19.226 1.00 97.00 261 LEU A C 1
ATOM 2092 O O . LEU A 1 261 ? -1.320 -9.136 20.317 1.00 97.00 261 LEU A O 1
ATOM 2096 N N . PHE A 1 262 ? -3.104 -8.887 18.975 1.00 96.50 262 PHE A N 1
ATOM 2097 C CA . PHE A 1 262 ? -4.157 -9.127 19.972 1.00 96.50 262 PHE A CA 1
ATOM 2098 C C . PHE A 1 262 ? -4.268 -8.026 21.050 1.00 96.50 262 PHE A C 1
ATOM 2100 O O . PHE A 1 262 ? -4.878 -8.231 22.097 1.00 96.50 262 PHE A O 1
ATOM 2107 N N . GLU A 1 263 ? -3.735 -6.835 20.768 1.00 98.00 263 GLU A N 1
ATOM 2108 C CA . GLU A 1 263 ? -3.749 -5.649 21.634 1.00 98.00 263 GLU A CA 1
ATOM 2109 C C . GLU A 1 263 ? -4.987 -4.787 21.320 1.00 98.00 263 GLU A C 1
ATOM 2111 O O . GLU A 1 263 ? -4.920 -3.728 20.688 1.00 98.00 263 GLU A O 1
ATOM 2116 N N . TYR A 1 264 ? -6.173 -5.305 21.650 1.00 97.69 264 TYR A N 1
ATOM 2117 C CA . TYR A 1 264 ? -7.442 -4.713 21.209 1.00 97.69 264 TYR A CA 1
ATOM 2118 C C . TYR A 1 264 ? -7.719 -3.331 21.811 1.00 97.69 264 TYR A C 1
ATOM 2120 O O . TYR A 1 264 ? -8.241 -2.450 21.120 1.00 97.69 264 TYR A O 1
ATOM 2128 N N . ASP A 1 265 ? -7.387 -3.137 23.087 1.00 97.75 265 ASP A N 1
ATOM 2129 C CA . ASP A 1 265 ? -7.613 -1.868 23.780 1.00 97.75 265 ASP A CA 1
ATOM 2130 C C . ASP A 1 265 ? -6.659 -0.790 23.253 1.00 97.75 265 ASP A C 1
ATOM 2132 O O . ASP A 1 265 ? -7.080 0.342 23.000 1.00 97.75 265 ASP A O 1
ATOM 2136 N N . GLU A 1 266 ? -5.405 -1.156 22.993 1.00 98.50 266 GLU A N 1
ATOM 2137 C CA . GLU A 1 266 ? -4.387 -0.312 22.377 1.00 98.50 266 GLU A CA 1
ATOM 2138 C C . GLU A 1 266 ? -4.779 0.072 20.951 1.00 98.50 266 GLU A C 1
ATOM 2140 O O . GLU A 1 266 ? -4.705 1.250 20.600 1.00 98.50 266 GLU A O 1
ATOM 2145 N N . ALA A 1 267 ? -5.283 -0.874 20.147 1.00 98.44 267 ALA A N 1
ATOM 2146 C CA . ALA A 1 267 ? -5.795 -0.587 18.809 1.00 98.44 267 ALA A CA 1
ATOM 2147 C C . ALA A 1 267 ? -6.889 0.490 18.870 1.00 98.44 267 ALA A C 1
ATOM 2149 O O . ALA A 1 267 ? -6.803 1.532 18.215 1.00 98.44 267 ALA A O 1
ATOM 2150 N N . ILE A 1 268 ? -7.909 0.276 19.703 1.00 98.56 268 ILE A N 1
ATOM 2151 C CA . ILE A 1 268 ? -9.031 1.207 19.868 1.00 98.56 268 ILE A CA 1
ATOM 2152 C C . ILE A 1 268 ? -8.550 2.573 20.379 1.00 98.56 268 ILE A C 1
ATOM 2154 O O . ILE A 1 268 ? -9.004 3.609 19.881 1.00 98.56 268 ILE A O 1
ATOM 2158 N N . ALA A 1 269 ? -7.626 2.598 21.342 1.00 98.56 269 ALA A N 1
ATOM 2159 C CA . ALA A 1 269 ? -7.037 3.828 21.859 1.00 98.56 269 ALA A CA 1
ATOM 2160 C C . ALA A 1 269 ? -6.281 4.596 20.763 1.00 98.56 269 ALA A C 1
ATOM 2162 O O . ALA A 1 269 ? -6.523 5.793 20.580 1.00 98.56 269 ALA A O 1
ATOM 2163 N N . PHE A 1 270 ? -5.450 3.903 19.979 1.00 98.50 270 PHE A N 1
ATOM 2164 C CA . PHE A 1 270 ? -4.709 4.466 18.852 1.00 98.50 270 PHE A CA 1
ATOM 2165 C C . PHE A 1 270 ? -5.653 5.075 17.806 1.00 98.50 270 PHE A C 1
ATOM 2167 O O . PHE A 1 270 ? -5.453 6.206 17.352 1.00 98.50 270 PHE A O 1
ATOM 2174 N N . PHE A 1 271 ? -6.746 4.376 17.475 1.00 98.38 271 PHE A N 1
ATOM 2175 C CA . PHE A 1 271 ? -7.776 4.892 16.572 1.00 98.38 271 PHE A CA 1
ATOM 2176 C C . PHE A 1 271 ? -8.438 6.159 17.116 1.00 98.38 271 PHE A C 1
ATOM 2178 O O . PHE A 1 271 ? -8.563 7.153 16.399 1.00 98.38 271 PHE A O 1
ATOM 2185 N N . HIS A 1 272 ? -8.862 6.158 18.382 1.00 97.19 272 HIS A N 1
ATOM 2186 C CA . HIS A 1 272 ? -9.498 7.332 18.983 1.00 97.19 272 HIS A CA 1
ATOM 2187 C C . HIS A 1 272 ? -8.563 8.536 19.017 1.00 97.19 272 HIS A C 1
ATOM 2189 O O . HIS A 1 272 ? -9.018 9.653 18.754 1.00 97.19 272 HIS A O 1
ATOM 2195 N N . GLN A 1 273 ? -7.281 8.302 19.290 1.00 96.69 273 GLN A N 1
ATOM 2196 C CA . GLN A 1 273 ? -6.257 9.334 19.360 1.00 96.69 273 GLN A CA 1
ATOM 2197 C C . GLN A 1 273 ? -5.966 9.970 17.997 1.00 96.69 273 GLN A C 1
ATOM 2199 O O . GLN A 1 273 ? -5.812 11.190 17.919 1.00 96.69 273 GLN A O 1
ATOM 2204 N N . HIS A 1 274 ? -5.885 9.167 16.935 1.00 96.25 274 HIS A N 1
ATOM 2205 C CA . HIS A 1 274 ? -5.342 9.634 15.661 1.00 96.25 274 HIS A CA 1
ATOM 2206 C C . HIS A 1 274 ? -6.375 9.769 14.543 1.00 96.25 274 HIS A C 1
ATOM 2208 O O . HIS A 1 274 ? -6.222 10.653 13.704 1.00 96.25 274 HIS A O 1
ATOM 2214 N N . TYR A 1 275 ? -7.454 8.983 14.528 1.00 95.31 275 TYR A N 1
ATOM 2215 C CA . TYR A 1 275 ? -8.401 8.999 13.414 1.00 95.31 275 TYR A CA 1
ATOM 2216 C C . TYR A 1 275 ? -9.272 10.255 13.449 1.00 95.31 275 TYR A C 1
ATOM 2218 O O . TYR A 1 275 ? -9.877 10.589 14.478 1.00 95.31 275 TYR A O 1
ATOM 2226 N N . TYR A 1 276 ? -9.402 10.917 12.301 1.00 93.31 276 TYR A N 1
ATOM 2227 C CA . TYR A 1 276 ? -10.231 12.102 12.152 1.00 93.31 276 TYR A CA 1
ATOM 2228 C C . TYR A 1 276 ? -11.485 11.842 11.316 1.00 93.31 276 TYR A C 1
ATOM 2230 O O . TYR A 1 276 ? -11.424 11.311 10.207 1.00 93.31 276 TYR A O 1
ATOM 2238 N N . ALA A 1 277 ? -12.623 12.309 11.820 1.00 90.94 277 ALA A N 1
ATOM 2239 C CA . ALA A 1 277 ? -13.816 12.568 11.029 1.00 90.94 277 ALA A CA 1
ATOM 2240 C C . ALA A 1 277 ? -14.518 13.813 11.586 1.00 90.94 277 ALA A C 1
ATOM 2242 O O . ALA A 1 277 ? -14.498 14.039 12.793 1.00 90.94 277 ALA A O 1
ATOM 2243 N N . ASP A 1 278 ? -15.166 14.595 10.719 1.00 86.75 278 ASP A N 1
ATOM 2244 C CA . ASP A 1 278 ? -15.874 15.821 11.125 1.00 86.75 278 ASP A CA 1
ATOM 2245 C C . ASP A 1 278 ? -17.034 15.553 12.099 1.00 86.75 278 ASP A C 1
ATOM 2247 O O . ASP A 1 278 ? -17.399 16.419 12.895 1.00 86.75 278 ASP A O 1
ATOM 2251 N 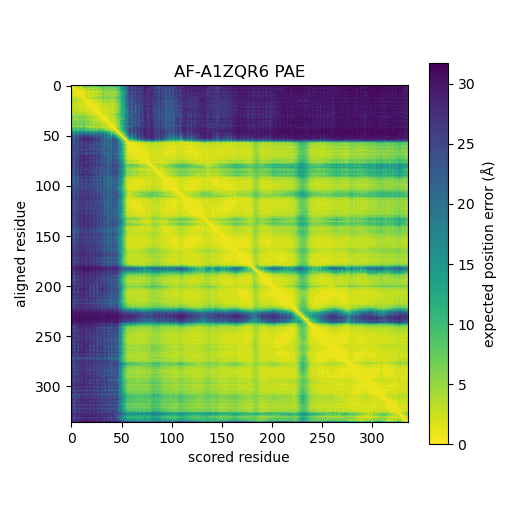N . GLN A 1 279 ? -17.642 14.368 12.003 1.00 90.50 279 GLN A N 1
ATOM 2252 C CA . GLN A 1 279 ? -18.796 13.972 12.799 1.00 90.50 279 GLN A CA 1
ATOM 2253 C C . GLN A 1 279 ? -18.476 12.709 13.606 1.00 90.50 279 GLN A C 1
ATOM 2255 O O . GLN A 1 279 ? -17.969 11.721 13.068 1.00 90.50 279 GLN A O 1
ATOM 2260 N N . GLU A 1 280 ? -18.806 12.723 14.897 1.00 93.75 280 GLU A N 1
ATOM 2261 C CA . GLU A 1 280 ? -18.534 11.607 15.814 1.00 93.75 280 GLU A CA 1
ATOM 2262 C C . GLU A 1 280 ? -19.285 10.322 15.426 1.00 93.75 280 GLU A C 1
ATOM 2264 O O . GLU A 1 280 ? -18.775 9.223 15.628 1.00 93.75 280 GLU A O 1
ATOM 2269 N N . ASP A 1 281 ? -20.462 10.429 14.800 1.00 94.75 281 ASP A N 1
ATOM 2270 C CA . ASP A 1 281 ? -21.198 9.272 14.277 1.00 94.75 281 ASP A CA 1
ATOM 2271 C C . ASP A 1 281 ? -20.470 8.615 13.090 1.00 94.75 281 ASP A C 1
ATOM 2273 O O . ASP A 1 281 ? -20.484 7.390 12.965 1.00 94.75 281 ASP A O 1
ATOM 2277 N N . VAL A 1 282 ? -19.797 9.409 12.243 1.00 94.75 282 VAL A N 1
ATOM 2278 C CA . VAL A 1 282 ? -18.932 8.908 11.161 1.00 94.75 282 VAL A CA 1
ATOM 2279 C C . VAL A 1 282 ? -17.716 8.208 11.754 1.00 94.75 282 VAL A C 1
ATOM 2281 O O . VAL A 1 282 ? -17.383 7.104 11.327 1.00 94.75 282 VAL A O 1
ATOM 2284 N N . LYS A 1 283 ? -17.056 8.829 12.741 1.00 95.69 283 LYS A N 1
ATOM 2285 C CA . LYS A 1 283 ? -15.885 8.241 13.406 1.00 95.69 283 LYS A CA 1
ATOM 2286 C C . LYS A 1 283 ? -16.238 6.899 14.048 1.00 95.69 283 LYS A C 1
ATOM 2288 O O . LYS A 1 283 ? -15.542 5.911 13.818 1.00 95.69 283 LYS A O 1
ATOM 2293 N N . LEU A 1 284 ? -17.357 6.848 14.775 1.00 97.81 284 LEU A N 1
ATOM 2294 C CA . LEU A 1 284 ? -17.883 5.619 15.363 1.00 97.81 284 LEU A CA 1
ATOM 2295 C C . LEU A 1 284 ? -18.198 4.568 14.295 1.00 97.81 284 LEU A C 1
ATOM 2297 O O . LEU A 1 284 ? -17.834 3.409 14.462 1.00 97.81 284 LEU A O 1
ATOM 2301 N N . TYR A 1 285 ? -18.844 4.959 13.194 1.00 96.94 285 TYR A N 1
ATOM 2302 C CA . TYR A 1 285 ? -19.157 4.048 12.095 1.00 96.94 285 TYR A CA 1
ATOM 2303 C C . TYR A 1 285 ? -17.905 3.375 11.521 1.00 96.94 285 TYR A C 1
ATOM 2305 O O . TYR A 1 285 ? -17.902 2.163 11.310 1.00 96.94 285 TYR A O 1
ATOM 2313 N N . VAL A 1 286 ? -16.834 4.143 11.299 1.00 95.56 286 VAL A N 1
ATOM 2314 C CA . VAL A 1 286 ? -15.572 3.600 10.779 1.00 95.56 286 VAL A CA 1
ATOM 2315 C C . VAL A 1 286 ? -14.929 2.642 11.781 1.00 95.56 286 VAL A C 1
ATOM 2317 O O . VAL A 1 286 ? -14.527 1.554 11.379 1.00 95.56 286 VAL A O 1
ATOM 2320 N N . LEU A 1 287 ? -14.883 2.996 13.070 1.00 97.69 287 LEU A N 1
ATOM 2321 C CA . LEU A 1 287 ? -14.362 2.098 14.107 1.00 97.69 287 LEU A CA 1
ATOM 2322 C C . LEU A 1 287 ? -15.148 0.784 14.156 1.00 97.69 287 LEU A C 1
ATOM 2324 O O . LEU A 1 287 ? -14.558 -0.290 14.156 1.00 97.69 287 LEU A O 1
ATOM 2328 N N . VAL A 1 288 ? -16.481 0.863 14.150 1.00 97.81 288 VAL A N 1
ATOM 2329 C CA . VAL A 1 288 ? -17.354 -0.318 14.155 1.00 97.81 288 VAL A CA 1
ATOM 2330 C C . VAL A 1 288 ? -17.117 -1.177 12.919 1.00 97.81 288 VAL A C 1
ATOM 2332 O O . VAL A 1 288 ? -17.055 -2.392 13.047 1.00 97.81 288 VAL A O 1
ATOM 2335 N N . LYS A 1 289 ? -16.929 -0.571 11.742 1.00 95.56 289 LYS A N 1
ATOM 2336 C CA . LYS A 1 289 ? -16.607 -1.312 10.519 1.00 95.56 289 LYS A CA 1
ATOM 2337 C C . LYS A 1 289 ? -15.269 -2.048 10.623 1.00 95.56 289 LYS A C 1
ATOM 2339 O O . LYS A 1 289 ? -15.201 -3.214 10.263 1.00 95.56 289 LYS A O 1
ATOM 2344 N N . LEU A 1 290 ? -14.234 -1.393 11.147 1.00 95.12 290 LEU A N 1
ATOM 2345 C CA . LEU A 1 290 ? -12.925 -2.016 11.360 1.00 95.12 290 LEU A CA 1
ATOM 2346 C C . LEU A 1 290 ? -13.003 -3.192 12.346 1.00 95.12 290 LEU A C 1
ATOM 2348 O O . LEU A 1 290 ? -12.441 -4.250 12.086 1.00 95.12 290 LEU A O 1
ATOM 2352 N N . LEU A 1 291 ? -13.728 -3.024 13.454 1.00 97.38 291 LEU A N 1
ATOM 2353 C CA . LEU A 1 291 ? -13.943 -4.089 14.437 1.00 97.38 291 LEU A CA 1
ATOM 2354 C C . LEU A 1 291 ? -14.798 -5.232 13.869 1.00 97.38 291 LEU A C 1
ATOM 2356 O O . LEU A 1 291 ? -14.543 -6.393 14.176 1.00 97.38 291 LEU A O 1
ATOM 2360 N N . PHE A 1 292 ? -15.789 -4.913 13.033 1.00 96.50 292 PHE A N 1
ATOM 2361 C CA . PHE A 1 292 ? -16.627 -5.893 12.343 1.00 96.50 292 PHE A CA 1
ATOM 2362 C C . PHE A 1 292 ? -15.802 -6.741 11.377 1.00 96.50 292 PHE A C 1
ATOM 2364 O O . PHE A 1 292 ? -15.871 -7.964 11.437 1.00 96.50 292 PHE A O 1
ATOM 2371 N N . ASP A 1 293 ? -14.971 -6.099 10.551 1.00 92.50 293 ASP A N 1
ATOM 2372 C CA . ASP A 1 293 ? -14.072 -6.782 9.616 1.00 92.50 293 ASP A CA 1
ATOM 2373 C C . ASP A 1 293 ? -13.086 -7.720 10.346 1.00 92.50 293 ASP A C 1
ATOM 2375 O O . ASP A 1 293 ? -12.643 -8.710 9.770 1.00 92.50 293 ASP A O 1
ATOM 2379 N N . ALA A 1 294 ? -12.770 -7.427 11.614 1.00 93.31 294 ALA A N 1
ATOM 2380 C CA . ALA A 1 294 ? -11.921 -8.241 12.485 1.00 93.31 294 ALA A CA 1
ATOM 2381 C C . ALA A 1 294 ? -12.687 -9.271 13.346 1.00 93.31 294 ALA A C 1
ATOM 2383 O O . ALA A 1 294 ? -12.068 -9.998 14.119 1.00 93.31 294 ALA A O 1
ATOM 2384 N N . GLY A 1 295 ? -14.020 -9.339 13.259 1.00 95.25 295 GLY A N 1
ATOM 2385 C CA . GLY A 1 295 ? -14.831 -10.288 14.032 1.00 95.25 295 GLY A CA 1
ATOM 2386 C C . GLY A 1 295 ? -15.024 -9.938 15.518 1.00 95.25 295 GLY A C 1
ATOM 2387 O O . GLY A 1 295 ? -15.427 -10.790 16.309 1.00 95.25 295 GLY A O 1
ATOM 2388 N N . LEU A 1 296 ? -14.759 -8.696 15.931 1.00 96.31 296 LEU A N 1
ATOM 2389 C CA . LEU A 1 296 ? -14.665 -8.290 17.341 1.00 96.31 296 LEU A CA 1
ATOM 2390 C C . LEU A 1 296 ? -16.007 -7.801 17.921 1.00 96.31 296 LEU A C 1
ATOM 2392 O O . LEU A 1 296 ? -16.184 -6.618 18.234 1.00 96.31 296 LEU A O 1
ATOM 2396 N N . LYS A 1 297 ? -16.980 -8.714 18.064 1.00 95.94 297 LYS A N 1
ATOM 2397 C CA . LYS A 1 297 ? -18.358 -8.395 18.508 1.00 95.94 297 LYS A CA 1
ATOM 2398 C C . LYS A 1 297 ? -18.444 -7.707 19.877 1.00 95.94 297 LYS A C 1
ATOM 2400 O O . LYS A 1 297 ? -19.231 -6.771 20.049 1.00 95.94 297 LYS A O 1
ATOM 2405 N N . ASP A 1 298 ? -17.620 -8.119 20.838 1.00 96.00 298 ASP A N 1
ATOM 2406 C CA . ASP A 1 298 ? -17.655 -7.579 22.201 1.00 96.00 298 ASP A CA 1
ATOM 2407 C C . ASP A 1 298 ? -17.140 -6.141 22.247 1.00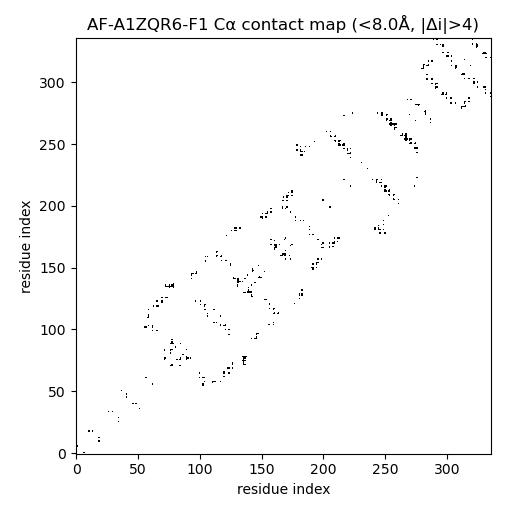 96.00 298 ASP A C 1
ATOM 2409 O O . ASP A 1 298 ? -17.761 -5.261 22.853 1.00 96.00 298 ASP A O 1
ATOM 2413 N N . GLN A 1 299 ? -16.063 -5.871 21.511 1.00 97.69 299 GLN A N 1
ATOM 2414 C CA . GLN A 1 299 ? -15.499 -4.542 21.337 1.00 97.69 299 GLN A CA 1
ATOM 2415 C C . GLN A 1 299 ? -16.501 -3.627 20.623 1.00 97.69 299 GLN A C 1
ATOM 2417 O O . GLN A 1 299 ? -16.694 -2.491 21.056 1.00 97.69 299 GLN A O 1
ATOM 2422 N N . ILE A 1 300 ? -17.220 -4.109 19.598 1.00 98.00 300 ILE A N 1
ATOM 2423 C CA . ILE A 1 300 ? -18.303 -3.340 18.953 1.00 98.00 300 ILE A CA 1
ATOM 2424 C C . ILE A 1 300 ? -19.358 -2.941 19.988 1.00 98.00 300 ILE A C 1
ATOM 2426 O O . ILE A 1 300 ? -19.677 -1.757 20.136 1.00 98.00 300 ILE A O 1
ATOM 2430 N N . LYS A 1 301 ? -19.872 -3.911 20.754 1.00 97.00 301 LYS A N 1
ATOM 2431 C CA . LYS A 1 301 ? -20.880 -3.676 21.798 1.00 97.00 301 LYS A CA 1
ATOM 2432 C C . LYS A 1 301 ? -20.403 -2.648 22.820 1.00 97.00 301 LYS A C 1
ATOM 2434 O O . LYS A 1 301 ? -21.166 -1.752 23.192 1.00 97.00 301 LYS A O 1
ATOM 2439 N N . GLN A 1 302 ? -19.154 -2.750 23.265 1.00 97.44 302 GLN A N 1
ATOM 2440 C CA . GLN A 1 302 ? -18.552 -1.813 24.207 1.00 97.44 302 GLN A CA 1
ATOM 2441 C C . GLN A 1 302 ? -18.452 -0.401 23.615 1.00 97.44 302 GLN A C 1
ATOM 2443 O O . GLN A 1 302 ? -18.940 0.547 24.235 1.00 97.44 302 GLN A O 1
ATOM 2448 N N . GLN A 1 303 ? -17.876 -0.253 22.419 1.00 97.94 303 GLN A N 1
ATOM 2449 C CA . GLN A 1 303 ? -17.643 1.052 21.797 1.00 97.94 303 GLN A CA 1
ATOM 2450 C C . GLN A 1 303 ? -18.951 1.779 21.470 1.00 97.94 303 GLN A C 1
ATOM 2452 O O . GLN A 1 303 ? -19.081 2.968 21.768 1.00 97.94 303 GLN A O 1
ATOM 2457 N N . VAL A 1 304 ? -19.965 1.075 20.954 1.00 97.75 304 VAL A N 1
ATOM 2458 C CA . VAL A 1 304 ? -21.275 1.687 20.670 1.00 97.75 304 VAL A CA 1
ATOM 2459 C C . VAL A 1 304 ? -21.957 2.139 21.964 1.00 97.75 304 VAL A C 1
ATOM 2461 O O . VAL A 1 304 ? -22.414 3.280 22.049 1.00 97.75 304 VAL A O 1
ATOM 2464 N N . LYS A 1 305 ? -21.975 1.303 23.014 1.00 96.88 305 LYS A N 1
ATOM 2465 C CA . LYS A 1 305 ? -22.561 1.682 24.314 1.00 96.88 305 LYS A CA 1
ATOM 2466 C C . LYS A 1 305 ? -21.849 2.879 24.942 1.00 96.88 305 LYS A C 1
ATOM 2468 O O . LYS A 1 305 ? -22.506 3.750 25.509 1.00 96.88 305 LYS A O 1
ATOM 2473 N N . GLN A 1 306 ? -20.520 2.930 24.864 1.00 96.94 306 GLN A N 1
ATOM 2474 C CA . GLN A 1 306 ? -19.745 4.061 25.372 1.00 96.94 306 GLN A CA 1
ATOM 2475 C C . GLN A 1 306 ? -20.036 5.347 24.590 1.00 96.94 306 GLN A C 1
ATOM 2477 O O . GLN A 1 306 ? -20.212 6.395 25.208 1.00 96.94 306 GLN A O 1
ATOM 2482 N N . ALA A 1 307 ? -20.144 5.276 23.262 1.00 96.81 307 ALA A N 1
ATOM 2483 C CA . ALA A 1 307 ? -20.458 6.434 22.431 1.00 96.81 307 ALA A CA 1
ATOM 2484 C C . ALA A 1 307 ? -21.853 7.008 22.738 1.00 96.81 307 ALA A C 1
ATOM 2486 O O . ALA A 1 307 ? -21.982 8.215 22.946 1.00 96.81 307 ALA A O 1
ATOM 2487 N N . VAL A 1 308 ? -22.870 6.148 22.878 1.00 96.81 308 VAL A N 1
ATOM 2488 C CA . VAL A 1 308 ? -24.231 6.559 23.275 1.00 96.81 308 VAL A CA 1
ATOM 2489 C C . VAL A 1 308 ? -24.223 7.243 24.643 1.00 96.81 308 VAL A C 1
ATOM 2491 O O . VAL A 1 308 ? -24.812 8.310 24.800 1.00 96.81 308 VAL A O 1
ATOM 2494 N N . LYS A 1 309 ? -23.503 6.686 25.628 1.00 97.00 309 LYS A N 1
ATOM 2495 C CA . LYS A 1 309 ? -23.355 7.308 26.957 1.00 97.00 309 LYS A CA 1
ATOM 2496 C C . LYS A 1 309 ? -22.707 8.696 26.903 1.00 97.00 309 LYS A C 1
ATOM 2498 O O . LYS A 1 309 ? -22.995 9.525 27.757 1.00 97.00 309 LYS A O 1
ATOM 2503 N N . ARG A 1 310 ? -21.849 8.956 25.911 1.00 95.75 310 ARG A N 1
ATOM 2504 C CA . ARG A 1 310 ? -21.215 10.266 25.669 1.00 95.75 310 ARG A CA 1
ATOM 2505 C C . ARG A 1 310 ? -22.086 11.221 24.838 1.00 95.75 310 ARG A C 1
ATOM 2507 O O . ARG A 1 310 ? -21.637 12.316 24.521 1.00 95.75 310 ARG A O 1
ATOM 2514 N N . GLY A 1 311 ? -23.310 10.827 24.480 1.00 95.88 311 GLY A N 1
ATOM 2515 C CA . GLY A 1 311 ? -24.248 11.648 23.711 1.00 95.88 311 GLY A CA 1
ATOM 2516 C C . GLY A 1 311 ? -24.056 11.594 22.192 1.00 95.88 311 GLY A C 1
ATOM 2517 O O . GLY A 1 311 ? -24.727 12.336 21.474 1.00 95.88 311 GLY A O 1
ATOM 2518 N N . VAL A 1 312 ? -23.181 10.721 21.681 1.00 96.06 312 VAL A N 1
ATOM 2519 C CA . VAL A 1 312 ? -23.077 10.469 20.237 1.00 96.06 312 VAL A CA 1
ATOM 2520 C C . VAL A 1 312 ? -24.338 9.742 19.790 1.00 96.06 312 VAL A C 1
ATOM 2522 O O . VAL A 1 312 ? -24.726 8.758 20.413 1.00 96.06 312 VAL A O 1
ATOM 2525 N N . GLN A 1 313 ? -24.958 10.207 18.707 1.00 96.56 313 GLN A N 1
ATOM 2526 C CA . GLN A 1 313 ? -26.098 9.544 18.073 1.00 96.56 313 GLN A CA 1
ATOM 2527 C C . GLN A 1 313 ? -25.572 8.584 16.998 1.00 96.56 313 GLN A C 1
ATOM 2529 O O . GLN A 1 313 ? -25.174 9.053 15.928 1.00 96.56 313 GLN A O 1
ATOM 2534 N N . PRO A 1 314 ? -25.502 7.260 17.243 1.00 96.19 314 PRO A N 1
ATOM 2535 C CA . PRO A 1 314 ? -24.973 6.336 16.253 1.00 96.19 314 PRO A CA 1
ATOM 2536 C C . PRO A 1 314 ? -25.897 6.275 15.040 1.00 96.19 314 PRO A C 1
ATOM 2538 O O . PRO A 1 314 ? -27.118 6.402 15.148 1.00 96.19 314 PRO A O 1
ATOM 2541 N N . ARG A 1 315 ? -25.316 6.020 13.869 1.00 96.00 315 ARG A N 1
ATOM 2542 C CA . ARG A 1 315 ? -26.094 5.817 12.643 1.00 96.00 315 ARG A CA 1
ATOM 2543 C C . ARG A 1 315 ? -27.052 4.632 12.806 1.00 96.00 315 ARG A C 1
ATOM 2545 O O . ARG A 1 315 ? -26.664 3.654 13.448 1.00 96.00 315 ARG A O 1
ATOM 2552 N N . PRO A 1 316 ? -28.229 4.643 12.150 1.00 95.75 316 PRO A N 1
ATOM 2553 C CA . PRO A 1 316 ? -29.194 3.546 12.238 1.00 95.75 316 PRO A CA 1
ATOM 2554 C C . PRO A 1 316 ? -28.569 2.164 12.016 1.00 95.75 316 PRO A C 1
ATOM 2556 O O . PRO A 1 316 ? -28.741 1.280 12.844 1.00 95.75 316 PRO A O 1
ATOM 2559 N N . ARG A 1 317 ? -27.706 2.022 10.997 1.00 94.25 317 ARG A N 1
ATOM 2560 C CA . ARG A 1 317 ? -26.991 0.763 10.711 1.00 94.25 317 ARG A CA 1
ATOM 2561 C C . ARG A 1 317 ? -26.134 0.252 11.874 1.00 94.25 317 ARG A C 1
ATOM 2563 O O . ARG A 1 317 ? -26.063 -0.951 12.085 1.00 94.25 317 ARG A O 1
ATOM 2570 N N . VAL A 1 318 ? -25.488 1.143 12.631 1.00 96.75 318 VAL A N 1
ATOM 2571 C CA . VAL A 1 318 ? -24.689 0.763 13.812 1.00 96.75 318 VAL A CA 1
ATOM 2572 C C . VAL A 1 318 ? -25.602 0.264 14.930 1.00 96.75 318 VAL A C 1
ATOM 2574 O O . VAL A 1 318 ? -25.281 -0.712 15.603 1.00 96.75 318 VAL A O 1
ATOM 2577 N N . MET A 1 319 ? -26.754 0.911 15.114 1.00 96.12 319 MET A N 1
ATOM 2578 C CA . MET A 1 319 ? -27.747 0.480 16.097 1.00 96.12 319 MET A CA 1
ATOM 2579 C C . MET A 1 319 ? -28.385 -0.855 15.719 1.00 96.12 319 MET A C 1
ATOM 2581 O O . MET A 1 319 ? -28.612 -1.680 16.598 1.00 96.12 319 MET A O 1
ATOM 2585 N N . ASP A 1 320 ? -28.652 -1.088 14.437 1.00 94.94 320 ASP A N 1
ATOM 2586 C CA . ASP A 1 320 ? -29.203 -2.355 13.959 1.00 94.94 320 ASP A CA 1
ATOM 2587 C C . ASP A 1 320 ? -28.196 -3.498 14.119 1.00 94.94 320 ASP A C 1
ATOM 2589 O O . ASP A 1 320 ? -28.559 -4.549 14.642 1.00 94.94 320 ASP A O 1
ATOM 2593 N N . LEU A 1 321 ? -26.915 -3.262 13.806 1.00 96.12 321 LEU A N 1
ATOM 2594 C CA . LEU A 1 321 ? -25.841 -4.212 14.112 1.00 96.12 321 LEU A CA 1
ATOM 2595 C C . LEU A 1 321 ? -25.773 -4.525 15.615 1.00 96.12 321 LEU A C 1
ATOM 2597 O O . LEU A 1 321 ? -25.695 -5.688 15.998 1.00 96.12 321 LEU A O 1
ATOM 2601 N N . LEU A 1 322 ? -25.843 -3.505 16.478 1.00 95.62 322 LEU A N 1
ATOM 2602 C CA . LEU A 1 322 ? -25.837 -3.711 17.928 1.00 95.62 322 LEU A CA 1
ATOM 2603 C C . LEU A 1 322 ? -27.023 -4.572 18.389 1.00 95.62 322 LEU A C 1
ATOM 2605 O O . LEU A 1 322 ? -26.841 -5.408 19.267 1.00 95.62 322 LEU A O 1
ATOM 2609 N N . LYS A 1 323 ? -28.223 -4.382 17.825 1.00 94.75 323 LYS A N 1
ATOM 2610 C CA . LYS A 1 323 ? -29.396 -5.208 18.162 1.00 94.75 323 LYS A CA 1
ATOM 2611 C C . LYS A 1 323 ? -29.173 -6.673 17.795 1.00 94.75 323 LYS A C 1
ATOM 2613 O O . LYS A 1 323 ? -29.463 -7.523 18.625 1.00 94.75 323 LYS A O 1
ATOM 2618 N N . ILE A 1 324 ? -28.631 -6.948 16.606 1.00 94.31 324 ILE A N 1
ATOM 2619 C CA . ILE A 1 324 ? -28.304 -8.315 16.166 1.00 94.31 324 ILE A CA 1
ATOM 2620 C C . ILE A 1 324 ? -27.324 -8.957 17.155 1.00 94.31 324 ILE A C 1
ATOM 2622 O O . ILE A 1 324 ? -27.629 -9.996 17.727 1.00 94.31 324 ILE A O 1
ATOM 2626 N N . ILE A 1 325 ? -26.216 -8.276 17.470 1.00 95.00 325 ILE A N 1
ATOM 2627 C CA . ILE A 1 325 ? -25.213 -8.775 18.429 1.00 95.00 325 ILE A CA 1
ATOM 2628 C C . ILE A 1 325 ? -25.830 -9.030 19.816 1.00 95.00 325 ILE A C 1
ATOM 2630 O O . ILE A 1 325 ? -25.427 -9.953 20.515 1.00 95.00 325 ILE A O 1
ATOM 2634 N N . LEU A 1 326 ? -26.781 -8.202 20.261 1.00 93.19 326 LEU A N 1
ATOM 2635 C CA . LEU A 1 326 ? -27.424 -8.370 21.568 1.00 93.19 326 LEU A CA 1
ATOM 2636 C C . LEU A 1 326 ? -28.452 -9.507 21.609 1.00 93.19 326 LEU A C 1
ATOM 2638 O O . LEU A 1 326 ? -28.644 -10.069 22.685 1.00 93.19 326 LEU A O 1
ATOM 2642 N N . ASN A 1 327 ? -29.119 -9.796 20.492 1.00 93.25 327 ASN A N 1
ATOM 2643 C CA . ASN A 1 327 ? -30.180 -10.799 20.420 1.00 93.25 327 ASN A CA 1
ATOM 2644 C C . ASN A 1 327 ? -29.634 -12.187 20.085 1.00 93.25 327 ASN A C 1
ATOM 2646 O O . ASN A 1 327 ? -30.018 -13.162 20.725 1.00 93.25 327 ASN A O 1
ATOM 2650 N N . ASP A 1 328 ? -28.733 -12.248 19.108 1.00 90.00 328 ASP A N 1
ATOM 2651 C CA . ASP A 1 328 ? -28.312 -13.496 18.472 1.00 90.00 328 ASP A CA 1
ATOM 2652 C C . ASP A 1 328 ? -26.898 -13.912 18.914 1.00 90.00 328 ASP A C 1
ATOM 2654 O O . ASP A 1 328 ? -26.463 -15.019 18.631 1.00 90.00 328 ASP A O 1
ATOM 2658 N N . ASP A 1 329 ? -26.175 -13.026 19.613 1.00 89.31 329 ASP A N 1
ATOM 2659 C CA . ASP A 1 329 ? -24.768 -13.190 20.011 1.00 89.31 329 ASP A CA 1
ATOM 2660 C C . ASP A 1 329 ? -23.815 -13.504 18.835 1.00 89.31 329 ASP A C 1
ATOM 2662 O O . ASP A 1 329 ? -22.718 -14.042 19.004 1.00 89.31 329 ASP A O 1
ATOM 2666 N N . GLU A 1 330 ? -24.198 -13.103 17.624 1.00 89.69 330 GLU A N 1
ATOM 2667 C CA . GLU A 1 330 ? -23.447 -13.338 16.391 1.00 89.69 330 GLU A CA 1
ATOM 2668 C C . GLU A 1 330 ? -23.260 -12.050 15.578 1.00 89.69 330 GLU A C 1
ATOM 2670 O O . GLU A 1 330 ? -23.988 -11.062 15.728 1.00 89.69 330 GLU A O 1
ATOM 2675 N N . LEU A 1 331 ? -22.246 -12.054 14.706 1.00 92.38 331 LEU A N 1
ATOM 2676 C CA . LEU A 1 331 ? -22.080 -11.020 13.687 1.00 92.38 331 LEU A CA 1
ATOM 2677 C C . LEU A 1 331 ? -22.838 -11.428 12.419 1.00 92.38 331 LEU A C 1
ATOM 2679 O O . LEU A 1 331 ? -22.689 -12.565 11.969 1.00 92.38 331 LEU A O 1
ATOM 2683 N N . PRO A 1 332 ? -23.604 -10.516 11.794 1.00 92.69 332 PRO A N 1
ATOM 2684 C CA . PRO A 1 332 ? -24.204 -10.794 10.497 1.00 92.69 332 PRO A CA 1
ATOM 2685 C C . PRO A 1 332 ? -23.122 -11.012 9.432 1.00 92.69 332 PRO A C 1
ATOM 2687 O O . PRO A 1 332 ? -22.001 -10.532 9.559 1.00 92.69 332 PRO A O 1
ATOM 2690 N N . ILE A 1 333 ? -23.486 -11.671 8.329 1.00 88.50 333 ILE A N 1
ATOM 2691 C CA . ILE A 1 333 ? -22.566 -11.956 7.209 1.00 88.50 333 ILE A CA 1
ATOM 2692 C C . ILE A 1 333 ? -22.039 -10.665 6.558 1.00 88.50 333 ILE A C 1
ATOM 2694 O O . ILE A 1 333 ? -20.943 -10.646 6.001 1.00 88.50 333 ILE A O 1
ATOM 2698 N N . TYR A 1 334 ? -22.812 -9.577 6.608 1.00 87.12 334 TYR A N 1
ATOM 2699 C CA . TYR A 1 334 ? -22.437 -8.307 5.996 1.00 87.12 334 TYR A CA 1
ATOM 2700 C C . TYR A 1 334 ? -22.774 -7.105 6.883 1.00 87.12 334 TYR A C 1
ATOM 2702 O O . TYR A 1 334 ? -23.813 -7.051 7.541 1.00 87.12 334 TYR A O 1
ATOM 2710 N N . PHE A 1 335 ? -21.906 -6.096 6.818 1.00 88.38 335 PHE A N 1
ATOM 2711 C CA . PHE A 1 335 ? -22.107 -4.767 7.384 1.00 88.38 335 PHE A CA 1
ATOM 2712 C C . PHE A 1 335 ? -21.513 -3.740 6.410 1.00 88.38 335 PHE A C 1
ATOM 2714 O O . PHE A 1 335 ? -20.297 -3.662 6.228 1.00 88.38 335 PHE A O 1
ATOM 2721 N N . SER A 1 336 ? -22.380 -3.003 5.708 1.00 70.44 336 SER A N 1
ATOM 2722 C CA . SER A 1 336 ? -21.991 -2.124 4.589 1.00 70.44 336 SER A CA 1
ATOM 2723 C C . SER A 1 336 ? -22.297 -0.663 4.824 1.00 70.44 336 SER A C 1
ATOM 2725 O O . SER A 1 336 ? -23.433 -0.390 5.291 1.00 70.44 336 SER A O 1
#

Solvent-accessible surface area (backbone atoms only — not comparable to full-atom values): 19204 Å² total; per-residue (Å²): 130,86,50,74,66,62,50,48,60,56,56,72,75,52,54,72,71,56,49,52,52,52,51,51,54,56,56,68,74,48,57,70,77,59,49,65,72,40,47,64,50,73,78,34,74,84,56,73,80,69,71,75,71,67,77,68,78,48,60,68,57,48,48,55,55,48,52,54,48,53,50,39,34,76,74,24,36,41,67,48,94,52,85,89,40,51,79,86,50,34,83,43,51,39,58,52,52,45,51,50,50,66,53,52,62,50,82,86,48,96,72,64,50,49,66,60,30,37,54,53,50,50,52,52,51,50,52,41,58,46,20,50,82,38,82,28,46,98,45,67,50,42,41,68,65,41,68,48,59,67,47,62,54,49,48,48,42,41,53,38,34,32,75,61,66,31,63,71,44,28,45,57,53,45,51,50,52,51,65,76,56,50,81,60,58,74,70,58,52,50,51,43,49,55,56,53,51,72,72,46,82,47,71,69,49,32,52,51,40,36,51,52,31,54,52,49,46,60,71,58,59,65,71,81,82,64,99,79,68,92,62,69,76,67,68,58,51,53,59,51,46,50,31,46,47,46,36,35,52,37,23,53,49,33,24,48,38,28,45,77,68,71,35,56,68,58,14,52,49,47,32,68,75,53,46,79,55,100,43,68,38,57,43,50,51,53,52,43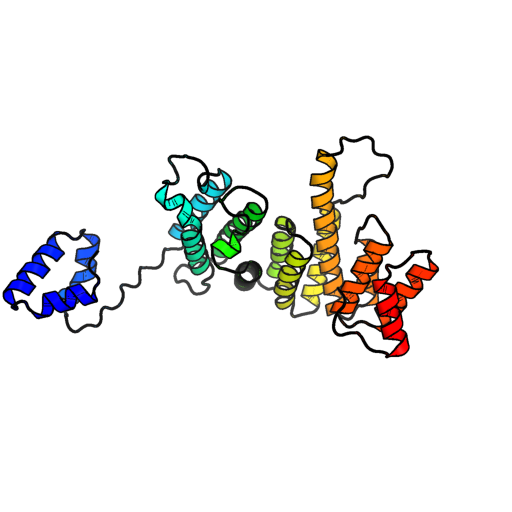,50,56,31,54,78,69,69,38,63,67,60,40,53,49,52,54,53,52,38,45,75,73,69,43,69,69,47,69,70,58,53,52,52,48,50,44,39,71,74,70,75,46,82,72,98,74,86,133

Radius of gyration: 28.13 Å; Cα contacts (8 Å, |Δi|>4): 305; chains: 1; bounding box: 53×63×84 Å

pLDDT: mean 87.64, std 13.43, range [36.25, 98.56]

Organism: NCBI:txid313606

Secondary stru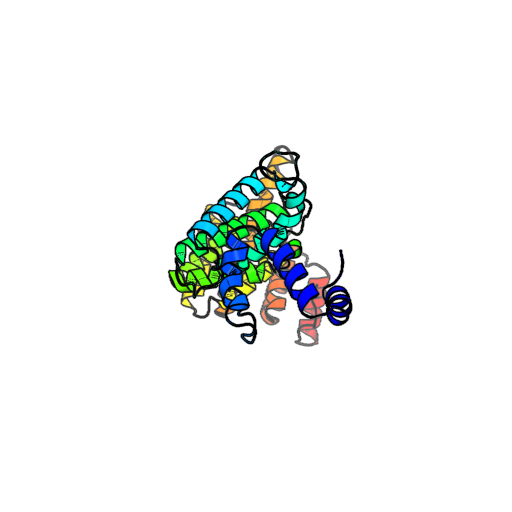cture (DSSP, 8-state):
---HHHHHHHHHTS-HHHHHHHHHHHHHTS-HHHHHTTHHHHH-TTS-----------HHHHHHHHHHHHHHHHTTTTTS--SSS-HHHHTTHHHHHHHHHHHHT-SS-TT--HHHHHHHHHHHHHHHHHHTTS-SSS-S-HHHHHT--HHHHHHHHHHHHHHHH-HHHHHHHHHHHHHHTTTS-HHHHHHHHHHHHTT--SHHHHHHHHHHHHHHHHHHT--PPPTT--S-TTHHHHHHHHHHHHHHHHHHHHHHHHHHTT-HHHHHHHHHHH---SSHHHHHHHHHHHHHHTT-HHHHHHHHHHHHHTT----HHHHHHHHHHHHHSS--S---